Protein AF-A0A7V6LH50-F1 (afdb_monomer_lite)

pLDDT: mean 81.09, std 14.54, range [32.28, 97.5]

Structure (mmCIF, N/CA/C/O backbone):
data_AF-A0A7V6LH50-F1
#
_entry.id   AF-A0A7V6LH50-F1
#
loop_
_atom_site.group_PDB
_atom_site.id
_atom_site.type_symbol
_atom_site.label_atom_id
_atom_site.label_alt_id
_atom_site.label_comp_id
_atom_site.label_asym_id
_atom_site.label_entity_id
_atom_site.label_seq_id
_atom_site.pdbx_PDB_ins_code
_atom_site.Cartn_x
_atom_site.Cartn_y
_atom_site.Cartn_z
_atom_site.occupancy
_atom_site.B_iso_or_equiv
_atom_site.auth_seq_id
_atom_site.auth_comp_id
_atom_site.auth_asym_id
_atom_site.auth_atom_id
_atom_site.pdbx_PDB_model_num
ATOM 1 N N . MET A 1 1 ? -23.080 -24.840 22.029 1.00 49.16 1 MET A N 1
ATOM 2 C CA . MET A 1 1 ? -23.045 -23.736 21.033 1.00 49.16 1 MET A CA 1
ATOM 3 C C . MET A 1 1 ? -22.206 -22.499 21.435 1.00 49.16 1 MET A C 1
ATOM 5 O O . MET A 1 1 ? -22.145 -21.557 20.660 1.00 49.16 1 MET A O 1
ATOM 9 N N . LYS A 1 2 ? -21.481 -22.473 22.575 1.00 54.41 2 LYS A N 1
ATOM 10 C CA . LYS A 1 2 ? -20.633 -21.320 22.986 1.00 54.41 2 LYS A CA 1
ATOM 11 C C . LYS A 1 2 ? -19.340 -21.130 22.160 1.00 54.41 2 LYS A C 1
ATOM 13 O O . LYS A 1 2 ? -18.762 -20.050 22.195 1.00 54.41 2 LYS A O 1
ATOM 18 N N . ARG A 1 3 ? -18.898 -22.150 21.409 1.00 55.72 3 ARG A N 1
ATOM 19 C CA . ARG A 1 3 ? -17.583 -22.192 20.732 1.00 55.72 3 ARG A CA 1
ATOM 20 C C . ARG A 1 3 ? -17.447 -21.248 19.524 1.00 55.72 3 ARG A C 1
ATOM 22 O O . ARG A 1 3 ? -16.327 -20.919 19.163 1.00 55.72 3 ARG A O 1
ATOM 29 N N . PHE A 1 4 ? -18.562 -20.780 18.955 1.00 64.44 4 PHE A N 1
ATOM 30 C CA . PHE A 1 4 ? -18.580 -19.913 17.764 1.00 64.44 4 PHE A CA 1
ATOM 31 C C . PHE A 1 4 ? -18.883 -18.435 18.063 1.00 64.44 4 PHE A C 1
ATOM 33 O O . PHE A 1 4 ? -18.941 -17.620 17.144 1.00 64.44 4 PHE A O 1
ATOM 40 N N . ARG A 1 5 ? -19.066 -18.057 19.339 1.00 72.31 5 ARG A N 1
ATOM 41 C CA . ARG A 1 5 ? -19.250 -16.644 19.706 1.00 72.31 5 ARG A CA 1
ATOM 42 C C . ARG A 1 5 ? -17.986 -15.851 19.370 1.00 72.31 5 ARG A C 1
ATOM 44 O O . ARG A 1 5 ? -16.884 -16.269 19.720 1.00 72.31 5 ARG A O 1
ATOM 51 N N . GLY A 1 6 ? -18.159 -14.724 18.685 1.00 82.44 6 GLY A N 1
ATOM 52 C CA . GLY A 1 6 ? -17.065 -13.861 18.241 1.00 82.44 6 GLY A CA 1
ATOM 53 C C . GLY A 1 6 ? -16.305 -14.337 17.001 1.00 82.44 6 GLY A C 1
ATOM 54 O O . GLY A 1 6 ? -15.450 -13.592 16.535 1.00 82.44 6 GLY A O 1
ATOM 55 N N . LEU A 1 7 ? -16.619 -15.509 16.421 1.00 90.75 7 LEU A N 1
ATOM 56 C CA . LEU A 1 7 ? -15.907 -16.022 15.238 1.00 90.75 7 LEU A CA 1
ATOM 57 C C . LEU A 1 7 ? -15.954 -15.022 14.074 1.00 90.75 7 LEU A C 1
ATOM 59 O O . LEU A 1 7 ? -14.927 -14.746 13.469 1.00 90.75 7 LEU A O 1
ATOM 63 N N . GLY A 1 8 ? -17.122 -14.428 13.808 1.00 92.56 8 GLY A N 1
ATOM 64 C CA . GLY A 1 8 ? -17.272 -13.426 12.748 1.00 92.56 8 GLY A CA 1
ATOM 65 C C . GLY A 1 8 ? -16.408 -12.179 12.965 1.00 92.56 8 GLY A C 1
ATOM 66 O O . GLY A 1 8 ? -15.862 -11.649 12.005 1.00 92.56 8 GLY A O 1
ATOM 67 N N . VAL A 1 9 ? -16.222 -11.749 14.219 1.00 94.00 9 VAL A N 1
ATOM 68 C CA . VAL A 1 9 ? -15.348 -10.610 14.548 1.00 94.00 9 VAL A CA 1
ATOM 69 C C . VAL A 1 9 ? -13.884 -10.986 14.354 1.00 94.00 9 VAL A C 1
ATOM 71 O O . VAL A 1 9 ? -13.137 -10.217 13.763 1.00 94.00 9 VAL A O 1
ATOM 74 N N . CYS A 1 10 ? -13.479 -12.182 14.792 1.00 95.06 10 CYS A N 1
ATOM 75 C CA . CYS A 1 10 ? -12.119 -12.673 14.580 1.00 95.06 10 CYS A CA 1
ATOM 76 C C . CYS A 1 10 ? -11.800 -12.848 13.088 1.00 95.06 10 CYS A C 1
ATOM 78 O O . CYS A 1 10 ? -10.720 -12.468 12.656 1.00 95.06 10 CYS A O 1
ATOM 80 N N . LEU A 1 11 ? -12.730 -13.378 12.288 1.00 96.25 11 LEU A N 1
ATOM 81 C CA . LEU A 1 11 ? -12.553 -13.503 10.838 1.00 96.25 11 LEU A CA 1
ATOM 82 C C . LEU A 1 11 ? -12.425 -12.133 10.168 1.00 96.25 11 LEU A C 1
ATOM 84 O O . LEU A 1 11 ? -11.547 -11.952 9.331 1.00 96.25 11 LEU A O 1
ATOM 88 N N . ALA A 1 12 ? -13.248 -11.160 10.565 1.00 96.12 12 ALA A N 1
ATOM 89 C CA . ALA A 1 12 ? -13.147 -9.800 10.051 1.00 96.12 12 ALA A CA 1
ATOM 90 C C . ALA A 1 12 ? -11.831 -9.114 10.464 1.00 96.12 12 ALA A C 1
ATOM 92 O O . ALA A 1 12 ? -11.221 -8.434 9.643 1.00 96.12 12 ALA A O 1
ATOM 93 N N . ALA A 1 13 ? -11.359 -9.335 11.696 1.00 96.75 13 ALA A N 1
ATOM 94 C CA . ALA A 1 13 ? -10.066 -8.841 12.170 1.00 96.75 13 ALA A CA 1
ATOM 95 C C . ALA A 1 13 ? -8.893 -9.478 11.406 1.00 96.75 13 ALA A C 1
ATOM 97 O O . ALA A 1 13 ? -7.981 -8.770 10.989 1.00 96.75 13 ALA A O 1
ATOM 98 N N . ALA A 1 14 ? -8.944 -10.788 11.147 1.00 97.50 14 ALA A N 1
ATOM 99 C CA . ALA A 1 14 ? -7.950 -11.477 10.327 1.00 97.50 14 ALA A CA 1
ATOM 100 C C . ALA A 1 14 ? -7.960 -10.982 8.873 1.00 97.50 14 ALA A C 1
ATOM 102 O O . ALA A 1 14 ? -6.907 -10.699 8.310 1.00 97.50 14 ALA A O 1
ATOM 103 N N . ALA A 1 15 ? -9.140 -10.809 8.272 1.00 97.12 15 ALA A N 1
ATOM 104 C CA . ALA A 1 15 ? -9.264 -10.230 6.937 1.00 97.12 15 ALA A CA 1
ATOM 105 C C . ALA A 1 15 ? -8.722 -8.795 6.888 1.00 97.12 15 ALA A C 1
ATOM 107 O O . ALA A 1 15 ? -8.061 -8.419 5.926 1.00 97.12 15 ALA A O 1
ATOM 108 N N . PHE A 1 16 ? -8.960 -8.004 7.936 1.00 97.38 16 PHE A N 1
ATOM 109 C CA . PHE A 1 16 ? -8.403 -6.664 8.065 1.00 97.38 16 PHE A CA 1
ATOM 110 C C . PHE A 1 16 ? -6.874 -6.685 8.099 1.00 97.38 16 PHE A C 1
ATOM 112 O O . PHE A 1 16 ? -6.274 -5.985 7.290 1.00 97.38 16 PHE A O 1
ATOM 119 N N . GLY A 1 17 ? -6.257 -7.522 8.940 1.00 96.25 17 GLY A N 1
ATOM 120 C CA . GLY A 1 17 ? -4.797 -7.687 8.976 1.00 96.25 17 GLY A CA 1
ATOM 121 C C . GLY A 1 17 ? -4.215 -8.145 7.634 1.00 96.25 17 GLY A C 1
ATOM 122 O O . GLY A 1 17 ? -3.252 -7.579 7.121 1.00 96.25 17 GLY A O 1
ATOM 123 N N . ALA A 1 18 ? -4.868 -9.110 6.983 1.00 96.69 18 ALA A N 1
ATOM 124 C CA . ALA A 1 18 ? -4.466 -9.559 5.654 1.00 96.69 18 ALA A CA 1
ATOM 125 C C . ALA A 1 18 ? -4.494 -8.413 4.624 1.00 96.69 18 ALA A C 1
ATOM 127 O O . ALA A 1 18 ? -3.521 -8.193 3.905 1.00 96.69 18 ALA A O 1
ATOM 128 N N . VAL A 1 19 ? -5.586 -7.642 4.579 1.00 95.69 19 VAL A N 1
ATOM 129 C CA . VAL A 1 19 ? -5.738 -6.512 3.650 1.00 95.69 19 VAL A CA 1
ATOM 130 C C . VAL A 1 19 ? -4.742 -5.397 3.954 1.00 95.69 19 VAL A C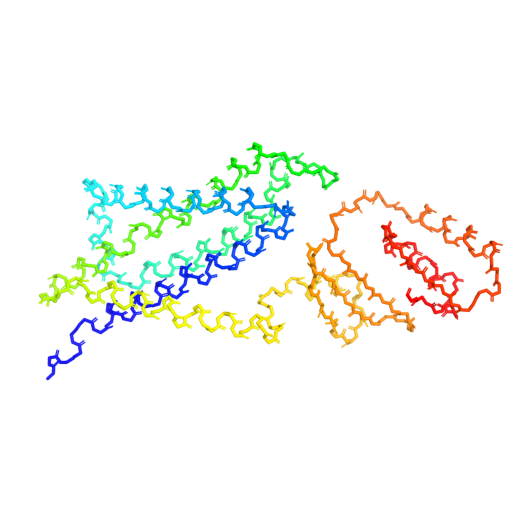 1
ATOM 132 O O . VAL A 1 19 ? -4.157 -4.845 3.020 1.00 95.69 19 VAL A O 1
ATOM 135 N N . THR A 1 20 ? -4.534 -5.041 5.223 1.00 95.19 20 THR A N 1
ATOM 136 C CA . THR A 1 20 ? -3.610 -3.964 5.601 1.00 95.19 20 THR A CA 1
ATOM 137 C C . THR A 1 20 ? -2.171 -4.328 5.262 1.00 95.19 20 THR A C 1
ATOM 139 O O . THR A 1 20 ? -1.470 -3.489 4.694 1.00 95.19 20 THR A O 1
ATOM 142 N N . LEU A 1 21 ? -1.755 -5.574 5.516 1.00 95.25 21 LEU A N 1
ATOM 143 C CA . LEU A 1 21 ? -0.416 -6.036 5.173 1.00 95.25 21 LEU A CA 1
ATOM 144 C C . LEU A 1 21 ? -0.222 -6.146 3.659 1.00 95.25 21 LEU A C 1
ATOM 146 O O . LEU A 1 21 ? 0.751 -5.605 3.140 1.00 95.25 21 LEU A O 1
ATOM 150 N N . ALA A 1 22 ? -1.161 -6.764 2.932 1.00 93.31 22 ALA A N 1
ATOM 151 C CA . ALA A 1 22 ? -1.102 -6.820 1.470 1.00 93.31 22 ALA A CA 1
ATOM 152 C C . ALA A 1 22 ? -0.997 -5.416 0.865 1.00 93.31 22 ALA A C 1
ATOM 154 O O . ALA A 1 22 ? -0.154 -5.160 0.005 1.00 93.31 22 ALA A O 1
ATOM 155 N N . SER A 1 23 ? -1.817 -4.484 1.357 1.00 93.06 23 SER A N 1
ATOM 156 C CA . SER A 1 23 ? -1.791 -3.094 0.910 1.00 93.06 23 SER A CA 1
ATOM 157 C C . SER A 1 23 ? -0.441 -2.451 1.202 1.00 93.06 23 SER A C 1
ATOM 159 O O . SER A 1 23 ? 0.136 -1.853 0.303 1.00 93.06 23 SER A O 1
ATOM 161 N N . GLN A 1 24 ? 0.095 -2.599 2.417 1.00 93.62 24 GLN A N 1
ATOM 162 C CA . GLN A 1 24 ? 1.389 -2.026 2.789 1.00 93.62 24 GLN A CA 1
ATOM 163 C C . GLN A 1 24 ? 2.512 -2.539 1.886 1.00 93.62 24 GLN A C 1
ATOM 165 O O . GLN A 1 24 ? 3.256 -1.736 1.327 1.00 93.62 24 GLN A O 1
ATOM 170 N N . THR A 1 25 ? 2.606 -3.856 1.697 1.00 91.00 25 THR A N 1
ATOM 171 C CA . THR A 1 25 ? 3.652 -4.478 0.879 1.00 91.00 25 THR A CA 1
ATOM 172 C C . THR A 1 25 ? 3.553 -4.049 -0.584 1.00 91.00 25 THR A C 1
ATOM 174 O O . THR A 1 25 ? 4.552 -3.639 -1.176 1.00 91.00 25 THR A O 1
ATOM 177 N N . LEU A 1 26 ? 2.356 -4.096 -1.176 1.00 88.69 26 LEU A N 1
ATOM 178 C CA . LEU A 1 26 ? 2.170 -3.769 -2.592 1.00 88.69 26 LEU A CA 1
ATOM 179 C C . LEU A 1 26 ? 2.312 -2.267 -2.868 1.00 88.69 26 LEU A C 1
ATOM 181 O O . LEU A 1 26 ? 2.908 -1.887 -3.877 1.00 88.69 26 LEU A O 1
ATOM 185 N N . LEU A 1 27 ? 1.802 -1.409 -1.979 1.00 89.50 27 LEU A N 1
ATOM 186 C CA . LEU A 1 27 ? 1.937 0.043 -2.110 1.00 89.50 27 LEU A CA 1
ATOM 187 C C . LEU A 1 27 ? 3.385 0.486 -1.905 1.00 89.50 27 LEU A C 1
ATOM 189 O O . LEU A 1 27 ? 3.858 1.300 -2.691 1.00 89.50 27 LEU A O 1
ATOM 193 N N . LEU A 1 28 ? 4.105 -0.079 -0.927 1.00 89.25 28 LEU A N 1
ATOM 194 C CA . LEU A 1 28 ? 5.530 0.198 -0.736 1.00 89.25 28 LEU A CA 1
ATOM 195 C C . LEU A 1 28 ? 6.329 -0.213 -1.972 1.00 89.25 28 LEU A C 1
ATOM 197 O O . LEU A 1 28 ? 7.096 0.587 -2.499 1.00 89.25 28 LEU A O 1
ATOM 201 N N . ARG A 1 29 ? 6.116 -1.433 -2.479 1.00 84.38 29 ARG A N 1
ATOM 202 C CA . ARG A 1 29 ? 6.796 -1.914 -3.688 1.00 84.38 29 ARG A CA 1
ATOM 203 C C . ARG A 1 29 ? 6.551 -0.979 -4.871 1.00 84.38 29 ARG A C 1
ATOM 205 O O . ARG A 1 29 ? 7.491 -0.604 -5.567 1.00 84.38 29 ARG A O 1
ATOM 212 N N . ARG A 1 30 ? 5.302 -0.545 -5.066 1.00 79.75 30 ARG A N 1
ATOM 213 C CA . ARG A 1 30 ? 4.963 0.418 -6.117 1.00 79.75 30 ARG A CA 1
ATOM 214 C C . ARG A 1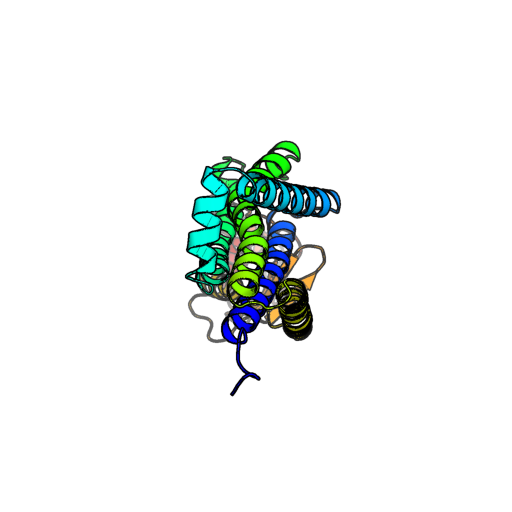 30 ? 5.594 1.789 -5.888 1.00 79.75 30 ARG A C 1
ATOM 216 O O . ARG A 1 30 ? 6.026 2.419 -6.848 1.00 79.75 30 ARG A O 1
ATOM 223 N N . PHE A 1 31 ? 5.623 2.260 -4.647 1.00 81.44 31 PHE A N 1
ATOM 224 C CA . PHE A 1 31 ? 6.218 3.536 -4.272 1.00 81.44 31 PHE A CA 1
ATOM 225 C C . PHE A 1 31 ? 7.719 3.556 -4.583 1.00 81.44 31 PHE A C 1
ATOM 227 O O . PHE A 1 31 ? 8.188 4.465 -5.266 1.00 81.44 31 PHE A O 1
ATOM 234 N N . LEU A 1 32 ? 8.454 2.524 -4.158 1.00 77.62 32 LEU A N 1
ATOM 235 C CA . LEU A 1 32 ? 9.886 2.393 -4.434 1.00 77.62 32 LEU A CA 1
ATOM 236 C C . LEU A 1 32 ? 10.168 2.346 -5.934 1.00 77.62 32 LEU A C 1
ATOM 238 O O . LEU A 1 32 ? 11.060 3.046 -6.403 1.00 77.62 32 LEU A O 1
ATOM 242 N N . TRP A 1 33 ? 9.353 1.600 -6.682 1.00 70.88 33 TRP A N 1
ATOM 243 C CA . TRP A 1 33 ? 9.459 1.525 -8.135 1.00 70.88 33 TRP A CA 1
ATOM 244 C C . TRP A 1 33 ? 9.181 2.870 -8.818 1.00 70.88 33 TRP A C 1
ATOM 246 O O . TRP A 1 33 ? 9.958 3.319 -9.652 1.00 70.88 33 TRP A O 1
ATOM 256 N N . ARG A 1 34 ? 8.091 3.560 -8.458 1.00 68.38 34 ARG A N 1
ATOM 257 C CA . ARG A 1 34 ? 7.650 4.769 -9.173 1.00 68.38 34 ARG A CA 1
ATOM 258 C C . ARG A 1 34 ? 8.567 5.973 -8.957 1.00 68.38 34 ARG A C 1
ATOM 260 O O . ARG A 1 34 ? 8.646 6.843 -9.832 1.00 68.38 34 ARG A O 1
ATOM 267 N N . PHE A 1 35 ? 9.187 6.050 -7.784 1.00 69.56 35 PHE A N 1
ATOM 268 C CA . PHE A 1 35 ? 10.020 7.178 -7.373 1.00 69.56 35 PHE A CA 1
ATOM 269 C C . PHE A 1 35 ? 11.512 6.845 -7.329 1.00 69.56 35 PHE A C 1
ATOM 271 O O . PHE A 1 35 ? 12.273 7.700 -6.883 1.00 69.56 35 PHE A O 1
ATOM 278 N N . GLU A 1 36 ? 11.910 5.641 -7.771 1.00 63.03 36 GLU A N 1
ATOM 279 C CA . GLU A 1 36 ? 13.299 5.145 -7.740 1.00 63.03 36 GLU A CA 1
ATOM 280 C C . GLU A 1 36 ? 13.953 5.410 -6.376 1.00 63.03 36 GLU A C 1
ATOM 282 O O . GLU A 1 36 ? 15.054 5.948 -6.254 1.00 63.03 36 GLU A O 1
ATOM 287 N N . SER A 1 37 ? 13.190 5.146 -5.315 1.00 61.41 37 SER A N 1
ATOM 288 C CA . SER A 1 37 ? 13.501 5.715 -4.013 1.00 61.41 37 SER A CA 1
ATOM 289 C C . SER A 1 37 ? 14.539 4.894 -3.260 1.00 61.41 37 SER A C 1
ATOM 291 O O . SER A 1 37 ? 14.466 3.668 -3.206 1.00 61.41 37 SER A O 1
ATOM 293 N N . THR A 1 38 ? 15.482 5.594 -2.636 1.00 73.62 38 THR A N 1
ATOM 294 C CA . THR A 1 38 ? 16.511 5.013 -1.770 1.00 73.62 38 THR A CA 1
ATOM 295 C C . THR A 1 38 ? 15.940 4.685 -0.384 1.00 73.62 38 THR A C 1
ATOM 297 O O . THR A 1 38 ? 14.741 4.826 -0.130 1.00 73.62 38 THR A O 1
ATOM 300 N N . GLU A 1 39 ? 16.793 4.290 0.562 1.00 78.62 39 GLU A N 1
ATOM 301 C CA . GLU A 1 39 ? 16.405 4.007 1.953 1.00 78.62 39 GLU A CA 1
ATOM 302 C C . GLU A 1 39 ? 15.610 5.148 2.618 1.00 78.62 39 GLU A C 1
ATOM 304 O O . GLU A 1 39 ? 14.718 4.905 3.432 1.00 78.62 39 GLU A O 1
ATOM 309 N N . LEU A 1 40 ? 15.855 6.400 2.214 1.00 79.50 40 LEU A N 1
ATOM 310 C CA . LEU A 1 40 ? 15.089 7.561 2.678 1.00 79.50 40 LEU A CA 1
ATOM 311 C C . LEU A 1 40 ? 13.609 7.493 2.273 1.00 79.50 40 LEU A C 1
ATOM 313 O O . LEU A 1 40 ? 12.742 7.890 3.050 1.00 79.50 40 LEU A O 1
ATOM 317 N N . GLY A 1 41 ? 13.300 6.969 1.087 1.00 81.56 41 GLY A N 1
ATOM 318 C CA . GLY A 1 41 ? 11.925 6.764 0.637 1.00 81.56 41 GLY A CA 1
ATOM 319 C C . GLY A 1 41 ? 11.178 5.742 1.474 1.00 81.56 41 GLY A C 1
ATOM 320 O O . GLY A 1 41 ? 10.029 5.973 1.851 1.00 81.56 41 GLY A O 1
ATOM 321 N N . VAL A 1 42 ? 11.855 4.641 1.809 1.00 86.44 42 VAL A N 1
ATOM 322 C CA . VAL A 1 42 ? 11.337 3.618 2.726 1.00 86.44 42 VAL A CA 1
ATOM 323 C C . VAL A 1 42 ? 11.015 4.252 4.081 1.00 86.44 42 VAL A C 1
ATOM 325 O O . VAL A 1 42 ? 9.908 4.079 4.594 1.00 86.44 42 VAL A O 1
ATOM 328 N N . ALA A 1 43 ? 11.946 5.040 4.630 1.00 89.56 43 ALA A N 1
ATOM 329 C CA . ALA A 1 43 ? 11.756 5.730 5.902 1.00 89.56 43 ALA A CA 1
ATOM 330 C C . ALA A 1 43 ? 10.549 6.681 5.865 1.00 89.56 43 ALA A C 1
ATOM 332 O O . ALA A 1 43 ? 9.664 6.575 6.710 1.00 89.56 43 ALA A O 1
ATOM 333 N N . ILE A 1 44 ? 10.451 7.549 4.852 1.00 90.62 44 ILE A N 1
ATOM 334 C CA . ILE A 1 44 ? 9.322 8.479 4.670 1.00 90.62 44 ILE A CA 1
ATOM 335 C C . ILE A 1 44 ? 7.989 7.727 4.564 1.00 90.62 44 ILE A C 1
ATOM 337 O O . ILE A 1 44 ? 6.992 8.122 5.184 1.00 90.62 44 ILE A O 1
ATOM 341 N N . PHE A 1 45 ? 7.957 6.640 3.792 1.00 91.88 45 PHE A N 1
ATOM 342 C CA . PHE A 1 45 ? 6.756 5.832 3.613 1.00 91.88 45 PHE A CA 1
ATOM 343 C C . PHE A 1 45 ? 6.288 5.232 4.941 1.00 91.88 45 PHE A C 1
ATOM 345 O O . PHE A 1 45 ? 5.137 5.422 5.329 1.00 91.88 45 PHE A O 1
ATOM 352 N N . PHE A 1 46 ? 7.174 4.578 5.692 1.00 93.50 46 PHE A N 1
ATOM 353 C CA . PHE A 1 46 ? 6.800 3.995 6.980 1.00 93.50 46 PHE A CA 1
ATOM 354 C C . PHE A 1 46 ? 6.511 5.048 8.055 1.00 93.50 46 PHE A C 1
ATOM 356 O O . PHE A 1 46 ? 5.581 4.866 8.840 1.00 93.50 46 PHE A O 1
ATOM 363 N N . SER A 1 47 ? 7.236 6.169 8.084 1.00 93.75 47 SER A N 1
ATOM 364 C CA . SER A 1 47 ? 6.956 7.268 9.016 1.00 93.75 47 SER A CA 1
ATOM 365 C C . SER A 1 47 ? 5.565 7.857 8.790 1.00 93.75 47 SER A C 1
ATOM 367 O O . SER A 1 47 ? 4.813 8.025 9.748 1.00 93.75 47 SER A O 1
ATOM 369 N N . SER A 1 48 ? 5.185 8.120 7.537 1.00 93.56 48 SER A N 1
ATOM 370 C CA . SER A 1 48 ? 3.834 8.601 7.213 1.00 93.56 48 SER A CA 1
ATOM 371 C C . SER A 1 48 ? 2.761 7.545 7.487 1.00 93.56 48 SER A C 1
ATOM 373 O O . SER A 1 48 ? 1.682 7.886 7.976 1.00 93.56 48 SER A O 1
ATOM 375 N N . TRP A 1 49 ? 3.069 6.265 7.255 1.00 94.75 49 TRP A N 1
ATOM 376 C CA . TRP A 1 49 ? 2.174 5.152 7.564 1.00 94.75 49 TRP A CA 1
ATOM 377 C C . TRP A 1 49 ? 1.851 5.065 9.059 1.00 94.75 49 TRP A C 1
ATOM 379 O O . TRP A 1 49 ? 0.683 5.034 9.457 1.00 94.75 49 TRP A O 1
ATOM 389 N N . LEU A 1 50 ? 2.889 5.074 9.900 1.00 94.31 50 LEU A N 1
ATOM 390 C CA . LEU A 1 50 ? 2.759 5.024 11.356 1.00 94.31 50 LEU A CA 1
ATOM 391 C C . LEU A 1 50 ? 2.090 6.285 11.907 1.00 94.31 50 LEU A C 1
ATOM 393 O O . LEU A 1 50 ? 1.204 6.181 12.755 1.00 94.31 50 LEU A O 1
ATOM 397 N N . LEU A 1 51 ? 2.461 7.464 11.397 1.00 95.06 51 LEU A N 1
ATOM 398 C CA . LEU A 1 51 ? 1.847 8.730 11.790 1.00 95.06 51 LEU A CA 1
ATOM 399 C C . LEU A 1 51 ? 0.345 8.737 11.483 1.00 95.06 51 LEU A C 1
ATOM 401 O O . LEU A 1 51 ? -0.456 9.058 12.358 1.00 95.06 51 LEU A O 1
ATOM 405 N N . GLY A 1 52 ? -0.050 8.341 10.270 1.00 94.50 52 GLY A N 1
ATOM 406 C CA . GLY A 1 52 ? -1.454 8.272 9.870 1.00 94.50 52 GLY A CA 1
ATOM 407 C C . GLY A 1 52 ? -2.256 7.296 10.732 1.00 94.50 52 GLY A C 1
ATOM 408 O O . GLY A 1 52 ? -3.317 7.660 11.240 1.00 94.50 52 GLY A O 1
ATOM 409 N N . GLY A 1 53 ? -1.722 6.093 10.970 1.00 94.50 53 GLY A N 1
ATOM 410 C CA . GLY A 1 53 ? -2.346 5.100 11.852 1.00 94.50 53 GLY A CA 1
ATOM 411 C C . GLY A 1 53 ? -2.501 5.595 13.292 1.00 94.50 53 GLY A C 1
ATOM 412 O O . GLY A 1 53 ? -3.577 5.465 13.881 1.00 94.50 53 GLY A O 1
ATOM 413 N N . GLY A 1 54 ? -1.459 6.230 13.835 1.00 94.75 54 GLY A N 1
ATOM 414 C CA . GLY A 1 54 ? -1.474 6.829 15.168 1.00 94.75 54 GLY A CA 1
ATOM 415 C C . GLY A 1 54 ? -2.499 7.957 15.300 1.00 94.75 54 GLY A C 1
ATOM 416 O O . GLY A 1 54 ? -3.271 7.973 16.258 1.00 94.75 54 GLY A O 1
ATOM 417 N N . LEU A 1 55 ? -2.576 8.857 14.314 1.00 95.56 55 LEU A N 1
ATOM 418 C CA . LEU A 1 55 ? -3.590 9.917 14.268 1.00 95.56 55 LEU A CA 1
ATOM 419 C C . LEU A 1 55 ? -5.008 9.341 14.176 1.00 95.56 55 LEU A C 1
ATOM 421 O O . LEU A 1 55 ? -5.904 9.809 14.879 1.00 95.56 55 LEU A O 1
ATOM 425 N N . GLY A 1 56 ? -5.213 8.301 13.364 1.00 94.81 56 GLY A N 1
ATOM 426 C CA . GLY A 1 56 ? -6.496 7.603 13.255 1.00 94.81 56 GLY A CA 1
ATOM 427 C C . GLY A 1 56 ? -6.952 7.017 14.589 1.00 94.81 56 GLY A C 1
ATOM 428 O O . GLY A 1 56 ? -8.092 7.232 15.012 1.00 94.81 56 GLY A O 1
ATOM 429 N N . ALA A 1 57 ? -6.040 6.350 15.298 1.00 93.81 57 ALA A N 1
ATOM 430 C CA . ALA A 1 57 ? -6.296 5.793 16.623 1.00 93.81 57 ALA A CA 1
ATOM 431 C C . ALA A 1 57 ? -6.529 6.884 17.688 1.00 93.81 57 ALA A C 1
ATOM 433 O O . ALA A 1 57 ? -7.432 6.760 18.518 1.00 93.81 57 ALA A O 1
ATOM 434 N N . ALA A 1 58 ? -5.778 7.987 17.645 1.00 95.00 58 ALA A N 1
ATOM 435 C CA . ALA A 1 58 ? -5.981 9.123 18.543 1.00 95.00 58 ALA A CA 1
ATOM 436 C C . ALA A 1 58 ? -7.366 9.759 18.338 1.00 95.00 58 ALA A C 1
ATOM 438 O O . ALA A 1 58 ? -8.094 10.009 19.302 1.00 95.00 58 ALA A O 1
ATOM 439 N N . VAL A 1 59 ? -7.786 9.947 17.082 1.00 94.62 59 VAL A N 1
ATOM 440 C CA . VAL A 1 59 ? -9.129 10.443 16.756 1.00 94.62 59 VAL A CA 1
ATOM 441 C C . VAL A 1 59 ? -10.201 9.455 17.205 1.00 94.62 59 VAL A C 1
ATOM 443 O O . VAL A 1 59 ? -11.226 9.892 17.729 1.00 94.62 59 VAL A O 1
ATOM 446 N N . ALA A 1 60 ? -9.970 8.143 17.104 1.00 92.56 60 ALA A N 1
ATOM 447 C CA . ALA A 1 60 ? -10.899 7.128 17.606 1.00 92.56 60 ALA A CA 1
ATOM 448 C C . ALA A 1 60 ? -11.205 7.278 19.111 1.00 92.56 60 ALA A C 1
ATOM 450 O O . ALA A 1 60 ? -12.318 6.968 19.544 1.00 92.56 60 ALA A O 1
ATOM 451 N N . ALA A 1 61 ? -10.266 7.812 19.901 1.00 91.94 61 ALA A N 1
ATOM 452 C CA . ALA A 1 61 ? -10.451 8.052 21.332 1.00 91.94 61 ALA A CA 1
ATOM 453 C C . ALA A 1 61 ? -11.331 9.278 21.656 1.00 91.94 61 ALA A C 1
ATOM 455 O O . ALA A 1 61 ? -11.860 9.371 22.772 1.00 91.94 61 ALA A O 1
ATOM 456 N N . THR A 1 62 ? -11.529 10.195 20.702 1.00 95.06 62 THR A N 1
ATOM 457 C CA . THR A 1 62 ? -12.334 11.420 20.870 1.00 95.06 62 THR A CA 1
ATOM 458 C C . THR A 1 62 ? -13.847 11.134 20.901 1.00 95.06 62 THR A C 1
ATOM 460 O O . THR A 1 62 ? -14.292 10.096 20.403 1.00 95.06 62 THR A O 1
ATOM 463 N N . PRO A 1 63 ? -14.695 12.040 21.436 1.00 93.88 63 PRO A N 1
ATOM 464 C CA . PRO A 1 63 ? -16.150 11.854 21.446 1.00 93.88 63 PRO A CA 1
ATOM 465 C C . PRO A 1 63 ? -16.792 11.548 20.075 1.00 93.88 63 PRO A C 1
ATOM 467 O O . PRO A 1 63 ? -17.618 10.628 20.020 1.00 93.88 63 PRO A O 1
ATOM 470 N N . PRO A 1 64 ? -16.449 12.245 18.966 1.00 93.19 64 PRO A N 1
ATOM 471 C CA . PRO A 1 64 ? -16.955 11.878 17.643 1.00 93.19 64 PRO A CA 1
ATOM 472 C C . PRO A 1 64 ? -16.361 10.553 17.147 1.00 93.19 64 PRO A C 1
ATOM 474 O O . PRO A 1 64 ? -17.108 9.722 16.627 1.00 93.19 64 PRO A O 1
ATOM 477 N N . GLY A 1 65 ? -15.071 10.293 17.388 1.00 92.38 65 GLY A N 1
ATOM 478 C CA . GLY A 1 65 ? -14.430 9.026 17.028 1.00 92.38 65 GLY A CA 1
ATOM 479 C C . GLY A 1 65 ? -15.099 7.816 17.676 1.00 92.38 65 GLY A C 1
ATOM 480 O O . GLY A 1 65 ? -15.444 6.857 16.993 1.00 92.38 65 GLY A O 1
ATOM 481 N N . ARG A 1 66 ? -15.436 7.891 18.967 1.00 93.50 66 ARG A N 1
ATOM 482 C CA . ARG A 1 66 ? -16.154 6.819 19.680 1.00 93.50 66 ARG A CA 1
ATOM 483 C C . ARG A 1 66 ? -17.539 6.518 19.099 1.00 93.50 66 ARG A C 1
ATOM 485 O O . ARG A 1 66 ? -18.047 5.411 19.271 1.00 93.50 66 ARG A O 1
ATOM 492 N N . ARG A 1 67 ? -18.205 7.484 18.451 1.00 94.31 67 ARG A N 1
ATOM 493 C CA . ARG A 1 67 ? -19.472 7.225 17.732 1.00 94.31 67 ARG A CA 1
ATOM 494 C C . ARG A 1 67 ? -19.212 6.401 16.474 1.00 94.31 67 ARG A C 1
ATOM 496 O O . ARG A 1 67 ? -19.916 5.419 16.254 1.00 94.31 67 ARG A O 1
ATOM 503 N N . LEU A 1 68 ? -18.177 6.756 15.714 1.00 94.00 68 LEU A N 1
ATOM 504 C CA . LEU A 1 68 ? -17.749 6.003 14.537 1.00 94.00 68 LEU A CA 1
ATOM 505 C C . LEU A 1 68 ? -17.318 4.578 14.909 1.00 94.00 68 LEU A C 1
ATOM 507 O O . LEU A 1 68 ? -17.817 3.626 14.319 1.00 94.00 68 LEU A O 1
ATOM 511 N N . ILE A 1 69 ? -16.484 4.409 15.940 1.00 95.75 69 ILE A N 1
ATOM 512 C CA . ILE A 1 69 ? -16.048 3.085 16.413 1.00 95.75 69 ILE A CA 1
ATOM 513 C C . ILE A 1 69 ? -17.238 2.216 16.833 1.00 95.75 69 ILE A C 1
ATOM 515 O O . ILE A 1 69 ? -17.270 1.035 16.505 1.00 95.75 69 ILE A O 1
ATOM 519 N N . ARG A 1 70 ? -18.262 2.783 17.485 1.00 95.19 70 ARG A N 1
ATOM 520 C CA . ARG A 1 70 ? -19.501 2.048 17.805 1.00 95.19 70 ARG A CA 1
ATOM 521 C C . ARG A 1 70 ? -20.246 1.568 16.559 1.00 95.19 70 ARG A C 1
ATOM 523 O O . ARG A 1 70 ? -20.777 0.460 16.563 1.00 95.19 70 ARG A O 1
ATOM 530 N N . LEU A 1 71 ? -20.284 2.377 15.501 1.00 94.94 71 LEU A N 1
ATOM 531 C CA . LEU A 1 71 ? -20.882 1.985 14.224 1.00 94.94 71 LEU A CA 1
ATOM 532 C C . LEU A 1 71 ? -20.066 0.876 13.544 1.00 94.94 71 LEU A C 1
ATOM 534 O O . LEU A 1 71 ? -20.641 -0.123 13.117 1.00 94.94 71 LEU A O 1
ATOM 538 N N . LEU A 1 72 ? -18.739 1.007 13.507 1.00 93.50 72 LEU A N 1
ATOM 539 C CA . LEU A 1 72 ? -17.840 -0.009 12.948 1.00 93.50 72 LEU A CA 1
ATOM 540 C C . LEU A 1 72 ? -17.884 -1.323 13.743 1.00 93.50 72 LEU A C 1
ATOM 542 O O . LEU A 1 72 ? -17.878 -2.398 13.154 1.00 93.50 72 LEU A O 1
ATOM 546 N N . ALA A 1 73 ? -18.018 -1.257 15.068 1.00 93.44 73 ALA A N 1
ATOM 547 C CA . ALA A 1 73 ? -18.179 -2.431 15.923 1.00 93.44 73 ALA A CA 1
ATOM 548 C C . ALA A 1 73 ? -19.503 -3.175 15.665 1.00 93.44 73 ALA A C 1
ATOM 550 O O . ALA A 1 73 ? -19.584 -4.385 15.878 1.00 93.44 73 ALA A O 1
ATOM 551 N N . ARG A 1 74 ? -20.544 -2.474 15.186 1.00 93.44 74 ARG A N 1
ATOM 552 C CA . ARG A 1 74 ? -21.809 -3.088 14.749 1.00 93.44 74 ARG A CA 1
ATOM 553 C C . ARG A 1 74 ? -21.675 -3.758 13.378 1.00 93.44 74 ARG A C 1
ATOM 555 O O . ARG A 1 74 ? -22.287 -4.800 13.157 1.00 93.44 74 ARG A O 1
ATOM 562 N N . TYR A 1 75 ? -20.870 -3.185 12.483 1.00 94.62 75 TYR A N 1
ATOM 563 C CA . TYR A 1 75 ? -20.625 -3.685 11.128 1.00 94.62 75 TYR A CA 1
ATOM 564 C C . TYR A 1 75 ? -19.157 -4.081 10.944 1.00 94.62 75 TYR A C 1
ATOM 566 O O . TYR A 1 75 ? -18.394 -3.409 10.256 1.00 94.62 75 TYR A O 1
ATOM 574 N N . VAL A 1 76 ? -18.763 -5.204 11.546 1.00 93.44 76 VAL A N 1
ATOM 575 C CA . VAL A 1 76 ? -17.350 -5.621 11.646 1.00 93.44 76 VAL A CA 1
ATOM 576 C C . VAL A 1 76 ? -16.646 -5.865 10.307 1.00 93.44 76 VAL A C 1
ATOM 578 O O . VAL A 1 76 ? -15.428 -5.803 10.249 1.00 93.44 76 VAL A O 1
ATOM 581 N N . TRP A 1 77 ? -17.376 -6.099 9.215 1.00 95.62 77 TRP A N 1
ATOM 582 C CA . TRP A 1 77 ? -16.793 -6.250 7.873 1.00 95.62 77 TRP A CA 1
ATOM 583 C C . TRP A 1 77 ? -16.527 -4.919 7.158 1.00 95.62 77 TRP A C 1
ATOM 585 O O . TRP A 1 77 ? -15.902 -4.900 6.100 1.00 95.62 77 TRP A O 1
ATOM 595 N N . LEU A 1 78 ? -16.971 -3.798 7.728 1.00 94.69 78 LEU A N 1
ATOM 596 C CA . LEU A 1 78 ? -16.813 -2.480 7.124 1.00 94.69 78 LEU A CA 1
ATOM 597 C C . LEU A 1 78 ? -15.348 -1.994 7.141 1.00 94.69 78 LEU A C 1
ATOM 599 O O . LEU A 1 78 ? -14.896 -1.540 6.093 1.00 94.69 78 LEU A O 1
ATOM 603 N N . PRO A 1 79 ? -14.563 -2.141 8.233 1.00 94.31 79 PRO A N 1
ATOM 604 C CA . PRO A 1 79 ? -13.139 -1.796 8.225 1.00 94.31 79 PRO A CA 1
ATOM 605 C C . PRO A 1 79 ? -12.306 -2.477 7.118 1.00 94.31 79 PRO A C 1
ATOM 607 O O . PRO A 1 79 ? -11.675 -1.746 6.355 1.00 94.31 79 PRO A O 1
ATOM 610 N N . PRO A 1 80 ? -12.303 -3.821 6.947 1.00 94.88 80 PRO A N 1
ATOM 611 C CA . PRO A 1 80 ? -11.519 -4.449 5.880 1.00 94.88 80 PRO A CA 1
ATOM 612 C C . PRO A 1 80 ? -11.996 -4.041 4.481 1.00 94.88 80 PRO A C 1
ATOM 614 O O . PRO A 1 80 ? -11.166 -3.842 3.596 1.00 94.88 80 PRO A O 1
ATOM 617 N N . LEU A 1 81 ? -13.307 -3.853 4.280 1.00 94.94 81 LEU A N 1
ATOM 618 C CA . LEU A 1 81 ? -13.857 -3.395 3.001 1.00 94.94 81 LEU A CA 1
ATOM 619 C C . LEU A 1 81 ? -13.404 -1.968 2.661 1.00 94.94 81 LEU A C 1
ATOM 621 O O . LEU A 1 81 ? -12.977 -1.708 1.539 1.00 94.94 81 LEU A O 1
ATOM 625 N N . VAL A 1 82 ? -13.466 -1.049 3.628 1.00 94.31 82 VAL A N 1
ATOM 626 C CA . VAL A 1 82 ? -12.998 0.332 3.450 1.00 94.31 82 VAL A CA 1
ATOM 627 C C . VAL A 1 82 ? -11.506 0.352 3.139 1.00 94.31 82 VAL A C 1
ATOM 629 O O . VAL A 1 82 ? -11.104 1.046 2.210 1.00 94.31 82 VAL A O 1
ATOM 632 N N . CYS A 1 83 ? -10.691 -0.445 3.836 1.00 94.06 83 CYS A N 1
ATOM 633 C CA . CYS A 1 83 ? -9.274 -0.578 3.505 1.00 94.06 83 CYS A CA 1
ATOM 634 C C . CYS A 1 83 ? -9.074 -1.109 2.078 1.00 94.06 83 CYS A C 1
ATOM 636 O O . CYS A 1 83 ? -8.310 -0.516 1.326 1.00 94.06 83 CYS A O 1
ATOM 638 N N . ALA A 1 84 ? -9.794 -2.149 1.652 1.00 93.00 84 ALA A N 1
ATOM 639 C CA . ALA A 1 84 ? -9.677 -2.669 0.288 1.00 93.00 84 ALA A CA 1
ATOM 640 C C . ALA A 1 84 ? -10.031 -1.616 -0.782 1.00 93.00 84 ALA A C 1
ATOM 642 O O . ALA A 1 84 ? -9.339 -1.495 -1.790 1.00 93.00 84 ALA A O 1
ATOM 643 N N . LEU A 1 85 ? -11.065 -0.800 -0.557 1.00 93.12 85 LEU A N 1
ATOM 644 C CA . LEU A 1 85 ? -11.430 0.291 -1.469 1.00 93.12 85 LEU A CA 1
ATOM 645 C C . LEU A 1 85 ? -10.389 1.418 -1.470 1.00 93.12 85 LEU A C 1
ATOM 647 O O . LEU A 1 85 ? -9.985 1.898 -2.532 1.00 93.12 85 LEU A O 1
ATOM 651 N N . LEU A 1 86 ? -9.922 1.819 -0.285 1.00 93.69 86 LEU A N 1
ATOM 652 C CA . LEU A 1 86 ? -8.887 2.839 -0.144 1.00 93.69 86 LEU A CA 1
ATOM 653 C C . LEU A 1 86 ? -7.557 2.385 -0.749 1.00 93.69 86 LEU A C 1
ATOM 655 O O . LEU A 1 86 ? -6.823 3.233 -1.244 1.00 93.69 86 LEU A O 1
ATOM 659 N N . TYR A 1 87 ? -7.258 1.082 -0.772 1.00 91.88 87 TYR A N 1
ATOM 660 C CA . TYR A 1 87 ? -6.092 0.548 -1.475 1.00 91.88 87 TYR A CA 1
ATOM 661 C C . TYR A 1 87 ? -6.129 0.912 -2.960 1.00 91.88 87 TYR A C 1
ATOM 663 O O . TYR A 1 87 ? -5.147 1.446 -3.464 1.00 91.88 87 TYR A O 1
ATOM 671 N N . PHE A 1 88 ? -7.250 0.704 -3.658 1.00 89.06 88 PHE A N 1
ATOM 672 C CA . PHE A 1 88 ? -7.346 1.039 -5.084 1.00 89.06 88 PHE A CA 1
ATOM 673 C C . PHE A 1 88 ? -7.242 2.543 -5.338 1.00 89.06 88 PHE A C 1
ATOM 675 O O . PHE A 1 88 ? -6.562 2.966 -6.278 1.00 89.06 88 PHE A O 1
ATOM 682 N N . ALA A 1 89 ? -7.868 3.355 -4.482 1.00 88.56 89 ALA A N 1
ATOM 683 C CA . ALA A 1 89 ? -7.745 4.808 -4.551 1.00 88.56 89 ALA A CA 1
ATOM 684 C C . ALA A 1 89 ? -6.286 5.242 -4.351 1.00 88.56 89 ALA A C 1
ATOM 686 O O . ALA A 1 89 ? -5.736 5.983 -5.161 1.00 88.56 89 ALA A O 1
ATOM 687 N N . HIS A 1 90 ? -5.626 4.716 -3.323 1.00 90.62 90 HIS A N 1
ATOM 688 C CA . HIS A 1 90 ? -4.238 5.024 -3.012 1.00 90.62 90 HIS A CA 1
ATOM 689 C C . HIS A 1 90 ? -3.282 4.535 -4.110 1.00 90.62 90 HIS A C 1
ATOM 691 O O . HIS A 1 90 ? -2.393 5.265 -4.548 1.00 90.62 90 HIS A O 1
ATOM 697 N N . TYR A 1 91 ? -3.524 3.341 -4.644 1.00 85.81 91 TYR A N 1
ATOM 698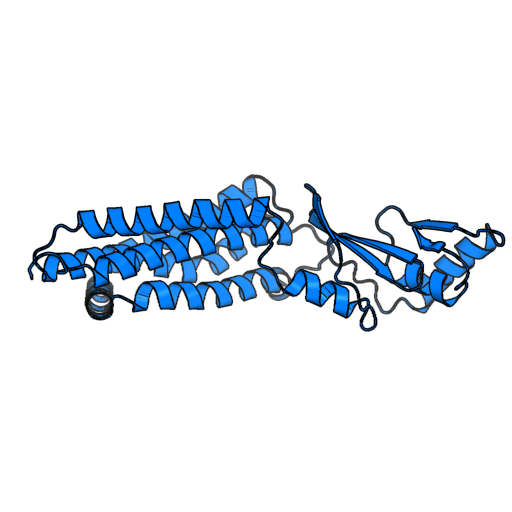 C CA . TYR A 1 91 ? -2.815 2.799 -5.793 1.00 85.81 91 TYR A CA 1
ATOM 699 C C . TYR A 1 91 ? -2.923 3.752 -6.997 1.00 85.81 91 TYR A C 1
ATOM 701 O O . TYR A 1 91 ? -1.912 4.037 -7.639 1.00 85.81 91 TYR A O 1
ATOM 709 N N . ALA A 1 92 ? -4.104 4.314 -7.279 1.00 83.75 92 ALA A N 1
ATOM 710 C CA . ALA A 1 92 ? -4.281 5.314 -8.334 1.00 83.75 92 ALA A CA 1
ATOM 711 C C . ALA A 1 92 ? -3.572 6.648 -8.031 1.00 83.75 92 ALA A C 1
ATOM 713 O O . ALA A 1 92 ? -2.965 7.224 -8.938 1.00 83.75 92 ALA A O 1
ATOM 714 N N . VAL A 1 93 ? -3.603 7.116 -6.779 1.00 86.81 93 VAL A N 1
ATOM 715 C CA . VAL A 1 93 ? -2.919 8.346 -6.344 1.00 86.81 93 VAL A CA 1
ATOM 716 C C . VAL A 1 93 ? -1.413 8.230 -6.560 1.00 86.81 93 VAL A C 1
ATOM 718 O O . VAL A 1 93 ? -0.849 9.082 -7.237 1.00 86.81 93 VAL A O 1
ATOM 721 N N . ILE A 1 94 ? -0.764 7.156 -6.086 1.00 82.75 94 ILE A N 1
ATOM 722 C CA . ILE A 1 94 ? 0.686 6.942 -6.272 1.00 82.75 94 ILE A CA 1
ATOM 723 C C . ILE A 1 94 ? 1.058 6.960 -7.762 1.00 82.75 94 ILE A C 1
ATOM 725 O O . ILE A 1 94 ? 2.063 7.560 -8.144 1.00 82.75 94 ILE A O 1
ATOM 729 N N . GLY A 1 95 ? 0.234 6.344 -8.617 1.00 74.69 95 GLY A N 1
ATOM 730 C CA . GLY A 1 95 ? 0.471 6.318 -10.062 1.00 74.69 95 GLY A CA 1
ATOM 731 C C . GLY A 1 95 ? 0.471 7.709 -10.711 1.00 74.69 95 GLY A C 1
ATOM 732 O O . GLY A 1 95 ? 1.310 7.982 -11.571 1.00 74.69 95 GLY A O 1
ATOM 733 N N . ASN A 1 96 ? -0.430 8.592 -10.270 1.00 79.44 96 ASN A N 1
ATOM 734 C CA . ASN A 1 96 ? -0.637 9.926 -10.848 1.00 79.44 96 ASN A CA 1
ATOM 735 C C . ASN A 1 96 ? 0.074 11.057 -10.090 1.00 79.44 96 ASN A C 1
ATOM 737 O O . ASN A 1 96 ? 0.095 12.191 -10.562 1.00 79.44 96 ASN A O 1
ATOM 741 N N . LEU A 1 97 ? 0.690 10.762 -8.943 1.00 80.19 97 LEU A N 1
ATOM 742 C CA . LEU A 1 97 ? 1.237 11.757 -8.022 1.00 80.19 97 LEU A CA 1
ATOM 743 C C . LEU A 1 97 ? 2.251 12.704 -8.689 1.00 80.19 97 LEU A C 1
ATOM 745 O O . LEU A 1 97 ? 2.252 13.905 -8.427 1.00 80.19 97 LEU A O 1
ATOM 749 N N . ARG A 1 98 ? 3.084 12.173 -9.594 1.00 73.62 98 ARG A N 1
ATOM 750 C CA . ARG A 1 98 ? 4.055 12.963 -10.370 1.00 73.62 98 ARG A CA 1
ATOM 751 C C . ARG A 1 98 ? 3.366 13.980 -11.286 1.00 73.62 98 ARG A C 1
ATOM 753 O O . ARG A 1 98 ? 3.759 15.141 -11.299 1.00 73.62 98 ARG A O 1
ATOM 760 N N . ALA A 1 99 ? 2.319 13.550 -11.993 1.00 75.44 99 ALA A N 1
ATOM 761 C CA . ALA A 1 99 ? 1.543 14.409 -12.884 1.00 75.44 99 ALA A CA 1
ATOM 762 C C . ALA A 1 99 ? 0.797 15.497 -12.098 1.00 75.44 99 ALA A C 1
ATOM 764 O O . ALA A 1 99 ? 0.789 16.655 -12.501 1.00 75.44 99 ALA A O 1
ATOM 765 N N . TRP A 1 100 ? 0.228 15.151 -10.940 1.00 79.44 100 TRP A N 1
ATOM 766 C CA . TRP A 1 100 ? -0.482 16.108 -10.084 1.00 79.44 100 TRP A CA 1
ATOM 767 C C . TRP A 1 100 ? 0.427 17.165 -9.462 1.00 79.44 100 TRP A C 1
ATOM 769 O O . TRP A 1 100 ? -0.013 18.287 -9.241 1.00 79.44 100 TRP A O 1
ATOM 779 N N . MET A 1 101 ? 1.693 16.833 -9.208 1.00 78.62 101 MET A N 1
ATOM 780 C CA . MET A 1 101 ? 2.688 17.805 -8.751 1.00 78.62 101 MET A CA 1
ATOM 781 C C . MET A 1 101 ? 3.334 18.604 -9.890 1.00 78.62 101 MET A C 1
ATOM 783 O O . MET A 1 101 ? 4.240 19.390 -9.628 1.00 78.62 101 MET A O 1
ATOM 787 N N . GLY A 1 102 ? 2.900 18.410 -11.142 1.00 73.94 102 GLY A N 1
ATOM 788 C CA . GLY A 1 102 ? 3.467 19.103 -12.301 1.00 73.94 102 GLY A CA 1
ATOM 789 C C . GLY A 1 102 ? 4.955 18.811 -12.505 1.00 73.94 102 GLY A C 1
ATOM 790 O O . GLY A 1 102 ? 5.659 19.608 -13.120 1.00 73.94 102 GLY A O 1
ATOM 791 N N . LEU A 1 103 ? 5.449 17.696 -11.954 1.00 69.88 103 LEU A N 1
ATOM 792 C CA . LEU A 1 103 ? 6.856 17.336 -12.029 1.00 69.88 103 LEU A CA 1
ATOM 793 C C . LEU A 1 103 ? 7.120 16.660 -13.375 1.00 69.88 103 LEU A C 1
ATOM 795 O O . LEU A 1 103 ? 6.531 15.607 -13.648 1.00 69.88 103 LEU A O 1
ATOM 799 N N . PRO A 1 104 ? 8.018 17.215 -14.204 1.00 61.62 104 PRO A N 1
ATOM 800 C CA . PRO A 1 104 ? 8.372 16.585 -15.460 1.00 61.62 104 PRO A CA 1
ATOM 801 C C . PRO A 1 104 ? 8.985 15.205 -15.216 1.00 61.62 104 PRO A C 1
ATOM 803 O O . PRO A 1 104 ? 9.704 14.990 -14.234 1.00 61.62 104 PRO A O 1
ATOM 806 N N . ALA A 1 105 ? 8.709 14.252 -16.105 1.00 57.19 105 ALA A N 1
ATOM 807 C CA . ALA A 1 105 ? 9.145 12.872 -15.908 1.00 57.19 105 ALA A CA 1
ATOM 808 C C . ALA A 1 105 ? 10.674 12.704 -15.892 1.00 57.19 105 ALA A C 1
ATOM 810 O O . ALA A 1 105 ? 11.170 11.802 -15.222 1.00 57.19 105 ALA A O 1
ATOM 811 N N . TYR A 1 106 ? 11.395 13.611 -16.556 1.00 58.38 106 TYR A N 1
ATOM 812 C CA . TYR A 1 106 ? 12.854 13.632 -16.656 1.00 58.38 106 TYR A CA 1
ATOM 813 C C . TYR A 1 106 ? 13.567 14.182 -15.412 1.00 58.38 106 TYR A C 1
ATOM 815 O O . TYR A 1 106 ? 14.789 14.094 -15.316 1.00 58.38 106 TYR A O 1
ATOM 823 N N . HIS A 1 107 ? 12.836 14.756 -14.451 1.00 57.84 107 HIS A N 1
ATOM 824 C CA . HIS A 1 107 ? 13.429 15.198 -13.194 1.00 57.84 107 HIS A CA 1
ATOM 825 C C . HIS A 1 107 ? 13.356 14.101 -12.131 1.00 57.84 107 HIS A C 1
ATOM 827 O O . HIS A 1 107 ? 12.290 13.526 -11.861 1.00 57.84 107 HIS A O 1
ATOM 833 N N . ALA A 1 108 ? 14.497 13.871 -11.471 1.00 64.88 108 ALA A N 1
ATOM 834 C CA . ALA A 1 108 ? 14.550 13.140 -10.214 1.00 64.88 108 ALA A CA 1
ATOM 835 C C . ALA A 1 108 ? 13.550 13.759 -9.230 1.00 64.88 108 ALA A C 1
ATOM 837 O O . ALA A 1 108 ? 13.433 14.985 -9.139 1.00 64.88 108 ALA A O 1
ATOM 838 N N . PHE A 1 109 ? 12.799 12.913 -8.526 1.00 69.81 109 PHE A N 1
ATOM 839 C CA . PHE A 1 109 ? 11.718 13.388 -7.675 1.00 69.81 109 PHE A CA 1
ATOM 840 C C . PHE A 1 109 ? 12.297 14.183 -6.496 1.00 69.81 109 PHE A C 1
ATOM 842 O O . PHE A 1 109 ? 13.019 13.601 -5.682 1.00 69.81 109 PHE A O 1
ATOM 849 N N . PRO A 1 110 ? 12.012 15.492 -6.361 1.00 80.31 110 PRO A N 1
ATOM 850 C CA . PRO A 1 110 ? 12.605 16.277 -5.289 1.00 80.31 110 PRO A CA 1
ATOM 851 C C . PRO A 1 110 ? 12.168 15.732 -3.927 1.00 80.31 110 PRO A C 1
ATOM 853 O O . PRO A 1 110 ? 10.976 15.522 -3.700 1.00 80.31 110 PRO A O 1
ATOM 856 N N . LEU A 1 111 ? 13.114 15.547 -3.002 1.00 81.38 111 LEU A N 1
ATOM 857 C CA . LEU A 1 111 ? 12.865 14.874 -1.721 1.00 81.38 111 LEU A CA 1
ATOM 858 C C . LEU A 1 111 ? 11.707 15.493 -0.923 1.00 81.38 111 LEU A C 1
ATOM 860 O O . LEU A 1 111 ? 10.887 14.772 -0.366 1.00 81.38 111 LEU A O 1
ATOM 864 N N . PHE A 1 112 ? 11.603 16.823 -0.902 1.00 84.00 112 PHE A N 1
ATOM 865 C CA . PHE A 1 112 ? 10.514 17.515 -0.207 1.00 84.00 112 PHE A CA 1
ATOM 866 C C . PHE A 1 112 ? 9.138 17.215 -0.822 1.00 84.00 112 PHE A C 1
ATOM 868 O O . PHE A 1 112 ? 8.181 16.933 -0.104 1.00 84.00 112 PHE A O 1
ATOM 875 N N . HIS A 1 113 ? 9.051 17.209 -2.155 1.00 83.44 113 HIS A N 1
ATOM 876 C CA . HIS A 1 113 ? 7.828 16.858 -2.876 1.00 83.44 113 HIS A CA 1
ATOM 877 C C . HIS A 1 113 ? 7.477 15.385 -2.666 1.00 83.44 113 HIS A C 1
ATOM 879 O O . HIS A 1 113 ? 6.307 15.049 -2.496 1.00 83.44 113 HIS A O 1
ATOM 885 N N . LEU A 1 114 ? 8.486 14.508 -2.626 1.00 83.19 114 LEU A N 1
ATOM 886 C CA . LEU A 1 114 ? 8.295 13.094 -2.326 1.00 83.19 114 LEU A CA 1
ATOM 887 C C . LEU A 1 114 ? 7.742 12.910 -0.911 1.00 83.19 114 LEU A C 1
ATOM 889 O O . LEU A 1 114 ? 6.776 12.178 -0.729 1.00 83.19 114 LEU A O 1
ATOM 893 N N . ALA A 1 115 ? 8.319 13.599 0.076 1.00 87.12 115 ALA A N 1
ATOM 894 C CA . ALA A 1 115 ? 7.889 13.532 1.466 1.00 87.12 115 ALA A CA 1
ATOM 895 C C . ALA A 1 115 ? 6.447 14.016 1.644 1.00 87.12 115 ALA A C 1
ATOM 897 O O . ALA A 1 115 ? 5.626 13.304 2.222 1.00 87.12 115 ALA A O 1
ATOM 898 N N . LEU A 1 116 ? 6.120 15.192 1.101 1.00 89.31 116 LEU A N 1
ATOM 899 C CA . LEU A 1 116 ? 4.778 15.758 1.194 1.00 89.31 116 LEU A CA 1
ATOM 900 C C . LEU A 1 116 ? 3.757 14.925 0.411 1.00 89.31 116 LEU A C 1
ATOM 902 O O . LEU A 1 116 ? 2.687 14.614 0.927 1.00 89.31 116 LEU A O 1
ATOM 906 N N . GLY A 1 117 ? 4.098 14.520 -0.812 1.00 87.62 117 GLY A N 1
ATOM 907 C CA . GLY A 1 117 ? 3.245 13.688 -1.652 1.00 87.62 117 GLY A CA 1
ATOM 908 C C . GLY A 1 117 ? 2.975 12.317 -1.036 1.00 87.62 117 GLY A C 1
ATOM 909 O O . GLY A 1 117 ? 1.830 11.876 -1.017 1.00 87.62 117 GLY A O 1
ATOM 910 N N . CYS A 1 118 ? 4.004 11.673 -0.480 1.00 88.75 118 CYS A N 1
ATOM 911 C CA . CYS A 1 118 ? 3.880 10.407 0.239 1.00 88.75 118 CYS A CA 1
ATOM 912 C C . CYS A 1 118 ? 2.999 10.560 1.479 1.00 88.75 118 CYS A C 1
ATOM 914 O O . CYS A 1 118 ? 2.071 9.779 1.668 1.00 88.75 118 CYS A O 1
ATOM 916 N N . LEU A 1 119 ? 3.226 11.609 2.278 1.00 90.62 119 LEU A N 1
ATOM 917 C CA . LEU A 1 119 ? 2.403 11.892 3.447 1.00 90.62 119 LEU A CA 1
ATOM 918 C C . LEU A 1 119 ? 0.931 12.048 3.056 1.00 90.62 119 LEU A C 1
ATOM 920 O O . LEU A 1 119 ? 0.088 11.362 3.623 1.00 90.62 119 LEU A O 1
ATOM 924 N N . LEU A 1 120 ? 0.623 12.893 2.070 1.00 90.62 120 LEU A N 1
ATOM 925 C CA . LEU A 1 120 ? -0.749 13.153 1.628 1.00 90.62 120 LEU A CA 1
ATOM 926 C C . LEU A 1 120 ? -1.414 11.926 0.991 1.00 90.62 120 LEU A C 1
ATOM 928 O O . LEU A 1 120 ? -2.602 11.701 1.214 1.00 90.62 120 LEU A O 1
ATOM 932 N N . ALA A 1 121 ? -0.666 11.122 0.231 1.00 89.56 121 ALA A N 1
ATOM 933 C CA . ALA A 1 121 ? -1.175 9.897 -0.380 1.00 89.56 121 ALA A CA 1
ATOM 934 C C . ALA A 1 121 ? -1.461 8.806 0.666 1.00 89.56 121 ALA A C 1
ATOM 936 O O . ALA A 1 121 ? -2.512 8.164 0.617 1.00 89.56 121 ALA A O 1
ATOM 937 N N . ASN A 1 122 ? -0.566 8.642 1.646 1.00 91.88 122 ASN A N 1
ATOM 938 C CA . ASN A 1 122 ? -0.682 7.623 2.687 1.00 91.88 122 ASN A CA 1
ATOM 939 C C . ASN A 1 122 ? -1.760 7.966 3.724 1.00 91.88 122 ASN A C 1
ATOM 941 O O . ASN A 1 122 ? -2.390 7.052 4.266 1.00 91.88 122 ASN A O 1
ATOM 945 N N . LEU A 1 123 ? -1.985 9.254 4.011 1.00 91.38 123 LEU A N 1
ATOM 946 C CA . LEU A 1 123 ? -2.806 9.699 5.142 1.00 91.38 123 LEU A CA 1
ATOM 947 C C . LEU A 1 123 ? -4.227 9.111 5.141 1.00 91.38 123 LEU A C 1
ATOM 949 O O . LEU A 1 123 ? -4.595 8.545 6.167 1.00 91.38 123 LEU A O 1
ATOM 953 N N . PRO A 1 124 ? -5.019 9.141 4.048 1.00 91.88 124 PRO A N 1
ATOM 954 C CA . PRO A 1 124 ? -6.390 8.624 4.061 1.00 91.88 124 PRO A CA 1
ATOM 955 C C . PRO A 1 124 ? -6.467 7.127 4.376 1.00 91.88 124 PRO A C 1
ATOM 957 O O . PRO A 1 124 ? -7.293 6.704 5.186 1.00 91.88 124 PRO A O 1
ATOM 960 N N . PHE A 1 125 ? -5.586 6.329 3.764 1.00 93.50 125 PHE A N 1
ATOM 961 C CA . PHE A 1 125 ? -5.528 4.886 3.991 1.00 93.50 125 PHE A CA 1
ATOM 962 C C . PHE A 1 125 ? -5.089 4.586 5.427 1.00 93.50 125 PHE A C 1
ATOM 964 O O . PHE A 1 125 ? -5.782 3.879 6.156 1.00 93.50 125 PHE A O 1
ATOM 971 N N . CYS A 1 126 ? -3.976 5.174 5.865 1.00 93.81 126 CYS A N 1
ATOM 972 C CA . CYS A 1 126 ? -3.381 4.888 7.170 1.00 93.81 126 CYS A CA 1
ATOM 973 C C . CYS A 1 126 ? -4.260 5.380 8.323 1.00 93.81 126 CYS A C 1
ATOM 975 O O . CYS A 1 126 ? -4.412 4.689 9.327 1.00 93.81 126 CYS A O 1
ATOM 977 N N . PHE A 1 127 ? -4.910 6.531 8.157 1.00 94.81 127 PHE A N 1
ATOM 978 C CA . PHE A 1 127 ? -5.868 7.057 9.123 1.00 94.81 127 PHE A CA 1
ATOM 979 C C . PHE A 1 127 ? -7.059 6.112 9.330 1.00 94.81 127 PHE A C 1
ATOM 981 O O . PHE A 1 127 ? -7.461 5.878 10.469 1.00 94.81 127 PHE A O 1
ATOM 988 N N . ALA A 1 128 ? -7.569 5.496 8.256 1.00 93.62 128 ALA A N 1
ATOM 989 C CA . ALA A 1 128 ? -8.648 4.514 8.346 1.00 93.62 128 ALA A CA 1
ATOM 990 C C . ALA A 1 128 ? -8.221 3.213 9.055 1.00 93.62 128 ALA A C 1
ATOM 992 O O . ALA A 1 128 ? -9.013 2.641 9.809 1.00 93.62 128 ALA A O 1
ATOM 993 N N . ILE A 1 129 ? -6.967 2.766 8.881 1.00 94.50 129 ILE A N 1
ATOM 994 C CA . ILE A 1 129 ? -6.422 1.598 9.605 1.00 94.50 129 ILE A CA 1
ATOM 995 C C . ILE A 1 129 ? -6.503 1.816 11.121 1.00 94.50 129 ILE A C 1
ATOM 997 O O . ILE A 1 129 ? -6.852 0.893 11.860 1.00 94.50 129 ILE A O 1
ATOM 1001 N N . GLY A 1 130 ? -6.247 3.044 11.586 1.00 93.62 130 GLY A N 1
ATOM 1002 C CA . GLY A 1 130 ? -6.281 3.403 13.007 1.00 93.62 130 GLY A CA 1
ATOM 1003 C C . GLY A 1 130 ? -7.626 3.141 13.702 1.00 93.62 130 GLY A C 1
ATOM 1004 O O . GLY A 1 130 ? -7.685 3.096 14.930 1.00 93.62 130 GLY A O 1
ATOM 1005 N N . TRP A 1 131 ? -8.708 2.927 12.948 1.00 93.94 131 TRP A N 1
ATOM 1006 C CA . TRP A 1 131 ? -10.040 2.634 13.486 1.00 93.94 131 TRP A CA 1
ATOM 1007 C C . TRP A 1 131 ? -10.363 1.143 13.602 1.00 93.94 131 TRP A C 1
ATOM 1009 O O . TRP A 1 131 ? -11.246 0.779 14.381 1.00 93.94 131 TRP A O 1
ATOM 1019 N N . GLY A 1 132 ? -9.677 0.282 12.844 1.00 93.31 132 GLY A N 1
ATOM 1020 C CA . GLY A 1 132 ? -10.021 -1.138 12.730 1.00 93.31 132 GLY A CA 1
ATOM 1021 C C . GLY A 1 132 ? -9.905 -1.876 14.062 1.00 93.31 132 GLY A C 1
ATOM 1022 O O . GLY A 1 132 ? -10.894 -2.393 14.580 1.00 93.31 132 GLY A O 1
ATOM 1023 N N . VAL A 1 133 ? -8.711 -1.865 14.661 1.00 93.19 133 VAL A N 1
ATOM 1024 C CA . VAL A 1 133 ? -8.441 -2.571 15.925 1.00 93.19 133 VAL A CA 1
ATOM 1025 C C . VAL A 1 133 ? -9.350 -2.094 17.072 1.00 93.19 133 VAL A C 1
ATOM 1027 O O . VAL A 1 133 ? -9.984 -2.952 17.692 1.00 93.19 133 VAL A O 1
ATOM 1030 N N . PRO A 1 134 ? -9.531 -0.778 17.329 1.00 95.06 134 PRO A N 1
ATOM 1031 C CA . PRO A 1 134 ? -10.493 -0.310 18.331 1.00 95.06 134 PRO A CA 1
ATOM 1032 C C . PRO A 1 134 ? -11.927 -0.819 18.107 1.00 95.06 134 PRO A C 1
ATOM 1034 O O . PRO A 1 134 ? -12.608 -1.176 19.069 1.00 95.06 134 PRO A O 1
ATOM 1037 N N . ALA A 1 135 ? -12.388 -0.888 16.852 1.00 95.75 135 ALA A N 1
ATOM 1038 C CA . ALA A 1 135 ? -13.721 -1.393 16.524 1.00 95.75 135 ALA A CA 1
ATOM 1039 C C . ALA A 1 135 ? -13.870 -2.893 16.815 1.00 95.75 135 ALA A C 1
ATOM 1041 O O . ALA A 1 135 ? -14.889 -3.306 17.373 1.00 95.75 135 ALA A O 1
ATOM 1042 N N . PHE A 1 136 ? -12.857 -3.706 16.501 1.00 96.19 136 PHE A N 1
ATOM 1043 C CA . PHE A 1 136 ? -12.877 -5.141 16.800 1.00 96.19 136 PHE A CA 1
ATOM 1044 C C . PHE A 1 136 ? -12.813 -5.428 18.300 1.00 96.19 136 PHE A C 1
ATOM 1046 O O . PHE A 1 136 ? -13.554 -6.288 18.783 1.00 96.19 136 PHE A O 1
ATOM 1053 N N . CYS A 1 137 ? -11.985 -4.689 19.043 1.00 95.25 137 CYS A N 1
ATOM 1054 C CA . CYS A 1 137 ? -11.919 -4.791 20.500 1.00 95.25 137 CYS A CA 1
ATOM 1055 C C . CYS A 1 137 ? -13.287 -4.499 21.127 1.00 95.25 137 CYS A C 1
ATOM 1057 O O . CYS A 1 137 ? -13.812 -5.337 21.858 1.00 95.25 137 CYS A O 1
ATOM 1059 N N . LEU A 1 138 ? -13.922 -3.386 20.744 1.00 95.19 138 LEU A N 1
ATOM 1060 C CA . LEU A 1 138 ? -15.250 -3.022 21.239 1.00 95.19 138 LEU A CA 1
ATOM 1061 C C . LEU A 1 138 ? -16.324 -4.059 20.858 1.00 95.19 138 LEU A C 1
ATOM 1063 O O . LEU A 1 138 ? -17.198 -4.384 21.660 1.00 95.19 138 LEU A O 1
ATOM 1067 N N . ALA A 1 139 ? -16.272 -4.606 19.639 1.00 94.62 139 ALA A N 1
ATOM 1068 C CA . ALA A 1 139 ? -17.218 -5.626 19.184 1.00 94.62 139 ALA A CA 1
ATOM 1069 C C . ALA A 1 139 ? -17.109 -6.943 19.974 1.00 94.62 139 ALA A C 1
ATOM 1071 O O . ALA A 1 139 ? -18.127 -7.606 20.197 1.00 94.62 139 ALA A O 1
ATOM 1072 N N . LEU A 1 140 ? -15.898 -7.327 20.393 1.00 94.38 140 LEU A N 1
ATOM 1073 C CA . LEU A 1 140 ? -15.664 -8.493 21.249 1.00 94.38 140 LEU A CA 1
ATOM 1074 C C . LEU A 1 140 ? -16.050 -8.229 22.707 1.00 94.38 140 LEU A C 1
ATOM 1076 O O . LEU A 1 140 ? -16.686 -9.087 23.321 1.00 94.38 140 LEU A O 1
ATOM 1080 N N . GLU A 1 141 ? -15.735 -7.048 23.238 1.00 94.12 141 GLU A N 1
ATOM 1081 C CA . GLU A 1 141 ? -16.127 -6.639 24.592 1.00 94.12 141 GLU A CA 1
ATOM 1082 C C . GLU A 1 141 ? -17.651 -6.627 24.755 1.00 94.12 141 GLU A C 1
ATOM 1084 O O . GLU A 1 141 ? -18.170 -7.192 25.717 1.00 94.12 141 GLU A O 1
ATOM 1089 N N . ASN A 1 142 ? -18.388 -6.118 23.760 1.00 92.94 142 ASN A N 1
ATOM 1090 C CA . ASN A 1 142 ? -19.856 -6.169 23.729 1.00 92.94 142 ASN A CA 1
ATOM 1091 C C . ASN A 1 142 ? -20.420 -7.605 23.735 1.00 92.94 142 ASN A C 1
ATOM 1093 O O . ASN A 1 142 ? -21.586 -7.816 24.060 1.00 92.94 142 ASN A O 1
ATOM 1097 N N . GLN A 1 143 ? -19.608 -8.603 23.372 1.00 91.75 143 GLN A N 1
ATOM 1098 C CA . GLN A 1 143 ? -19.957 -10.027 23.423 1.00 91.75 143 GLN A CA 1
ATOM 1099 C C . GLN A 1 143 ? -19.438 -10.728 24.692 1.00 91.75 143 GLN A C 1
ATOM 1101 O O . GLN A 1 143 ? -19.605 -11.945 24.822 1.00 91.75 143 GLN A O 1
ATOM 1106 N N . GLY A 1 144 ? -18.815 -9.989 25.619 1.00 91.62 144 GLY A N 1
ATOM 1107 C CA . GLY A 1 144 ? -18.197 -10.520 26.836 1.00 91.62 144 GLY A CA 1
ATOM 1108 C C . GLY A 1 144 ? -16.939 -11.352 26.568 1.00 91.62 144 GLY A C 1
ATOM 1109 O O . GLY A 1 144 ? -16.642 -12.274 27.326 1.00 91.62 144 GLY A O 1
ATOM 1110 N N . LEU A 1 145 ? -16.238 -11.092 25.459 1.00 92.94 145 LEU A N 1
ATOM 1111 C CA . LEU A 1 145 ? -15.022 -11.798 25.057 1.00 92.94 145 LEU A CA 1
ATOM 1112 C C . LEU A 1 145 ? -13.779 -10.912 25.251 1.00 92.94 145 LEU A C 1
ATOM 1114 O O . LEU A 1 145 ? -13.872 -9.693 25.129 1.00 92.94 145 LEU A O 1
ATOM 1118 N N . PRO A 1 146 ? -12.598 -11.506 25.504 1.00 93.62 146 PRO A N 1
ATOM 1119 C CA . PRO A 1 146 ? -11.373 -10.740 25.699 1.00 93.62 146 PRO A CA 1
ATOM 1120 C C . PRO A 1 146 ? -10.911 -10.065 24.401 1.00 93.62 146 PRO A C 1
ATOM 1122 O O . PRO A 1 146 ? -10.757 -10.725 23.367 1.00 93.62 146 PRO A O 1
ATOM 1125 N N . ALA A 1 147 ? -10.612 -8.765 24.487 1.00 92.81 147 ALA A N 1
ATOM 1126 C CA . ALA A 1 147 ? -10.141 -7.937 23.375 1.00 92.81 147 ALA A CA 1
ATOM 1127 C C . ALA A 1 147 ? -8.859 -8.476 22.713 1.00 92.81 147 ALA A C 1
ATOM 1129 O O . ALA A 1 147 ? -8.682 -8.338 21.505 1.00 92.81 147 ALA A O 1
ATOM 1130 N N . GLY A 1 148 ? -8.004 -9.185 23.464 1.00 92.69 148 GLY A N 1
ATOM 1131 C CA . GLY A 1 148 ? -6.780 -9.808 22.941 1.00 92.69 148 GLY A CA 1
ATOM 1132 C C . GLY A 1 148 ? -7.006 -10.761 21.758 1.00 92.69 148 GLY A C 1
ATOM 1133 O O . GLY A 1 148 ? -6.107 -10.948 20.942 1.00 92.69 148 GLY A O 1
ATOM 1134 N N . ARG A 1 149 ? -8.217 -11.319 21.596 1.00 94.00 149 ARG A N 1
ATOM 1135 C CA . ARG A 1 149 ? -8.548 -12.156 20.429 1.00 94.00 149 ARG A CA 1
ATOM 1136 C C . ARG A 1 149 ? -8.594 -11.359 19.125 1.00 94.00 149 ARG A C 1
ATOM 1138 O O . ARG A 1 149 ? -8.296 -11.940 18.089 1.00 94.00 149 ARG A O 1
ATOM 1145 N N . ALA A 1 150 ? -8.941 -10.069 19.166 1.00 94.00 150 ALA A N 1
ATOM 1146 C CA . ALA A 1 150 ? -8.905 -9.209 17.983 1.00 94.00 150 ALA A CA 1
ATOM 1147 C C . ALA A 1 150 ? -7.465 -9.022 17.493 1.00 94.00 150 ALA A C 1
ATOM 1149 O O . ALA A 1 150 ? -7.203 -9.248 16.318 1.00 94.00 150 ALA A O 1
ATOM 1150 N N . PHE A 1 151 ? -6.537 -8.707 18.402 1.00 94.88 151 PHE A N 1
ATOM 1151 C CA . PHE A 1 151 ? -5.109 -8.585 18.088 1.00 94.88 151 PHE A CA 1
ATOM 1152 C C . PHE A 1 151 ? -4.522 -9.894 17.560 1.00 94.88 151 PHE A C 1
ATOM 1154 O O . PHE A 1 151 ? -3.849 -9.898 16.540 1.00 94.88 151 PHE A O 1
ATOM 1161 N N . ALA A 1 152 ? -4.811 -11.022 18.218 1.00 96.06 152 ALA A N 1
ATOM 1162 C CA . ALA A 1 152 ? -4.314 -12.320 17.769 1.00 96.06 152 ALA A CA 1
ATOM 1163 C C . ALA A 1 152 ? -4.848 -12.697 16.377 1.00 96.06 152 ALA A C 1
ATOM 1165 O O . ALA A 1 152 ? -4.105 -13.229 15.556 1.00 96.06 152 ALA A O 1
ATOM 1166 N N . ALA A 1 153 ? -6.129 -12.427 16.106 1.00 96.00 153 ALA A N 1
ATOM 1167 C CA . ALA A 1 153 ? -6.733 -12.721 14.813 1.00 96.00 153 ALA A CA 1
ATOM 1168 C C . ALA A 1 153 ? -6.200 -11.806 13.702 1.00 96.00 153 ALA A C 1
ATOM 1170 O O . ALA A 1 153 ? -5.879 -12.301 12.626 1.00 96.00 153 ALA A O 1
ATOM 1171 N N . GLU A 1 154 ? -6.065 -10.505 13.968 1.00 97.19 154 GLU A N 1
ATOM 1172 C CA . GLU A 1 154 ? -5.454 -9.544 13.044 1.00 97.19 154 GLU A CA 1
ATOM 1173 C C . GLU A 1 154 ? -4.009 -9.934 12.720 1.00 97.19 154 GLU A C 1
ATOM 1175 O O . GLU A 1 154 ? -3.692 -10.125 11.549 1.00 97.19 154 GLU A O 1
ATOM 1180 N N . ALA A 1 155 ? -3.182 -10.188 13.737 1.00 96.69 155 ALA A N 1
ATOM 1181 C CA . ALA A 1 155 ? -1.794 -10.600 13.556 1.00 96.69 155 ALA A CA 1
ATOM 1182 C C . ALA A 1 155 ? -1.667 -11.919 12.777 1.00 96.69 155 ALA A C 1
ATOM 1184 O O . ALA A 1 155 ? -0.778 -12.054 11.939 1.00 96.69 155 ALA A O 1
ATOM 1185 N N . LEU A 1 156 ? -2.563 -12.886 13.012 1.00 97.31 156 LEU A N 1
ATOM 1186 C CA . LEU A 1 156 ? -2.600 -14.136 12.249 1.00 97.31 156 LEU A CA 1
ATOM 1187 C C . LEU A 1 156 ? -2.943 -13.885 10.775 1.00 97.31 156 LEU A C 1
ATOM 1189 O O . LEU A 1 156 ? -2.300 -14.449 9.892 1.00 97.31 156 LEU A O 1
ATOM 1193 N N . GLY A 1 157 ? -3.943 -13.042 10.509 1.00 96.56 157 GLY A N 1
ATOM 1194 C CA . GLY A 1 157 ? -4.324 -12.656 9.153 1.00 96.56 157 GLY A CA 1
ATOM 1195 C C . GLY A 1 157 ? -3.192 -11.950 8.410 1.00 96.56 157 GLY A C 1
ATOM 1196 O O . GLY A 1 157 ? -2.870 -12.326 7.283 1.00 96.56 157 GLY A O 1
ATOM 1197 N N . SER A 1 158 ? -2.536 -11.004 9.082 1.00 96.50 158 SER A N 1
ATOM 1198 C CA . SER A 1 158 ? -1.321 -10.344 8.612 1.00 96.50 158 SER A CA 1
ATOM 1199 C C . SER A 1 158 ? -0.229 -11.378 8.311 1.00 96.50 158 SER A C 1
ATOM 1201 O O . SER A 1 158 ? 0.211 -11.484 7.174 1.00 96.50 158 SER A O 1
ATOM 1203 N N . ALA A 1 159 ? 0.153 -12.232 9.262 1.00 97.25 159 ALA A N 1
ATOM 1204 C CA . ALA A 1 159 ? 1.218 -13.220 9.065 1.00 97.25 159 ALA A CA 1
ATOM 1205 C C . ALA A 1 159 ? 0.958 -14.174 7.882 1.00 97.25 159 ALA A C 1
ATOM 1207 O O . ALA A 1 159 ? 1.841 -14.377 7.045 1.00 97.25 159 ALA A O 1
ATOM 1208 N N . LEU A 1 160 ? -0.258 -14.725 7.777 1.00 97.00 160 LEU A N 1
ATOM 1209 C CA . LEU A 1 160 ? -0.639 -15.619 6.678 1.00 97.00 160 LEU A CA 1
ATOM 1210 C C . LEU A 1 160 ? -0.601 -14.903 5.327 1.00 97.00 160 LEU A C 1
ATOM 1212 O O . LEU A 1 160 ? -0.082 -15.445 4.352 1.00 97.00 160 LEU A O 1
ATOM 1216 N N . CYS A 1 161 ? -1.116 -13.675 5.269 1.00 95.50 161 CYS A N 1
ATOM 1217 C CA . CYS A 1 161 ? -1.080 -12.885 4.049 1.00 95.50 161 CYS A CA 1
ATOM 1218 C C . CYS A 1 161 ? 0.350 -12.497 3.661 1.00 95.50 161 CYS A C 1
ATOM 1220 O O . CYS A 1 161 ? 0.685 -12.520 2.483 1.00 95.50 161 CYS A O 1
ATOM 1222 N N . GLY A 1 162 ? 1.206 -12.1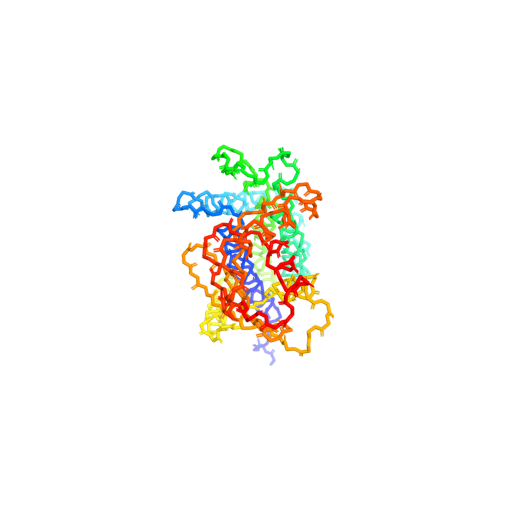78 4.631 1.00 93.62 162 GLY A N 1
ATOM 1223 C CA . GLY A 1 162 ? 2.606 -11.836 4.394 1.00 93.62 162 GLY A CA 1
ATOM 1224 C C . GLY A 1 162 ? 3.377 -13.006 3.799 1.00 93.62 162 GLY A C 1
ATOM 1225 O O . GLY A 1 162 ? 4.070 -12.839 2.796 1.00 93.62 162 GLY A O 1
ATOM 1226 N N . ALA A 1 163 ? 3.193 -14.206 4.357 1.00 95.25 163 ALA A N 1
ATOM 1227 C CA . ALA A 1 163 ? 3.758 -15.434 3.807 1.00 95.25 163 ALA A CA 1
ATOM 1228 C C . ALA A 1 163 ? 3.249 -15.702 2.381 1.00 95.25 163 ALA A C 1
ATOM 1230 O O . ALA A 1 163 ? 4.048 -15.980 1.488 1.00 95.25 163 ALA A O 1
ATOM 1231 N N . LEU A 1 164 ? 1.940 -15.555 2.146 1.00 94.19 164 LEU A N 1
ATOM 1232 C CA . LEU A 1 164 ? 1.334 -15.750 0.829 1.00 94.19 164 LEU A CA 1
ATOM 1233 C C . LEU A 1 164 ? 1.863 -14.751 -0.208 1.00 94.19 164 LEU A C 1
ATOM 1235 O O . LEU A 1 164 ? 2.294 -15.161 -1.280 1.00 94.19 164 LEU A O 1
ATOM 1239 N N . VAL A 1 165 ? 1.861 -13.453 0.103 1.00 90.44 165 VAL A N 1
ATOM 1240 C CA . VAL A 1 165 ? 2.360 -12.406 -0.803 1.00 90.44 165 VAL A CA 1
ATOM 1241 C C . VAL A 1 165 ? 3.842 -12.622 -1.095 1.00 90.44 165 VAL A C 1
ATOM 1243 O O . VAL A 1 165 ? 4.250 -12.532 -2.248 1.00 90.44 165 VAL A O 1
ATOM 1246 N N . THR A 1 166 ? 4.639 -12.980 -0.087 1.00 89.38 166 THR A N 1
ATOM 1247 C CA . THR A 1 166 ? 6.061 -13.299 -0.276 1.00 89.38 166 THR A CA 1
ATOM 1248 C C . THR A 1 166 ? 6.245 -14.497 -1.206 1.00 89.38 166 THR A C 1
ATOM 1250 O O . THR A 1 166 ? 7.051 -14.426 -2.127 1.00 89.38 166 THR A O 1
ATOM 1253 N N . ALA A 1 167 ? 5.475 -15.573 -1.019 1.00 90.12 167 ALA A N 1
ATOM 1254 C CA . ALA A 1 167 ? 5.532 -16.754 -1.877 1.00 90.12 167 ALA A CA 1
ATOM 1255 C C . ALA A 1 167 ? 5.113 -16.447 -3.325 1.00 90.12 167 ALA A C 1
ATOM 1257 O O . ALA A 1 167 ? 5.779 -16.892 -4.257 1.00 90.12 167 ALA A O 1
ATOM 1258 N N . LEU A 1 168 ? 4.053 -15.654 -3.522 1.00 87.69 168 LEU A N 1
ATOM 1259 C CA . LEU A 1 168 ? 3.604 -15.229 -4.852 1.00 87.69 168 LEU A CA 1
ATOM 1260 C C . LEU A 1 168 ? 4.673 -14.391 -5.562 1.00 87.69 168 LEU A C 1
ATOM 1262 O O . LEU A 1 168 ? 4.998 -14.665 -6.716 1.00 87.69 168 LEU A O 1
ATOM 1266 N N . LEU A 1 169 ? 5.266 -13.422 -4.861 1.00 83.06 169 LEU A N 1
ATOM 1267 C CA . LEU A 1 169 ? 6.339 -12.593 -5.411 1.00 83.06 169 LEU A CA 1
ATOM 1268 C C . LEU A 1 169 ? 7.601 -13.415 -5.711 1.00 83.06 169 LEU A C 1
ATOM 1270 O O . LEU A 1 169 ? 8.197 -13.236 -6.769 1.00 83.06 169 LEU A O 1
ATOM 1274 N N . ALA A 1 170 ? 7.978 -14.355 -4.837 1.00 82.12 170 ALA A N 1
ATOM 1275 C CA . ALA A 1 170 ? 9.107 -15.262 -5.061 1.00 82.12 170 ALA A CA 1
ATOM 1276 C C . ALA A 1 170 ? 8.882 -16.205 -6.256 1.00 82.12 170 ALA A C 1
ATOM 1278 O O . ALA A 1 170 ? 9.832 -16.557 -6.949 1.00 82.12 170 ALA A O 1
ATOM 1279 N N . ALA A 1 171 ? 7.628 -16.575 -6.531 1.00 82.56 171 ALA A N 1
ATOM 1280 C CA . ALA A 1 171 ? 7.238 -17.332 -7.718 1.00 82.56 171 ALA A CA 1
ATOM 1281 C C . ALA A 1 171 ? 7.151 -16.471 -8.998 1.00 82.56 171 ALA A C 1
ATOM 1283 O O . ALA A 1 171 ? 6.761 -16.977 -10.047 1.00 82.56 171 ALA A O 1
ATOM 1284 N N . GLY A 1 172 ? 7.472 -15.173 -8.929 1.00 70.31 172 GLY A N 1
ATOM 1285 C CA . GLY A 1 172 ? 7.382 -14.246 -10.061 1.00 70.31 172 GLY A CA 1
ATOM 1286 C C . GLY A 1 172 ? 5.955 -13.809 -10.409 1.00 70.31 172 GLY A C 1
ATOM 1287 O O . GLY A 1 172 ? 5.755 -13.101 -11.397 1.00 70.31 172 GLY A O 1
ATOM 1288 N N . ILE A 1 173 ? 4.960 -14.181 -9.596 1.00 71.69 173 ILE A N 1
ATOM 1289 C CA . ILE A 1 173 ? 3.562 -13.779 -9.768 1.00 71.69 173 ILE A CA 1
ATOM 1290 C C . ILE A 1 173 ? 3.412 -12.370 -9.194 1.00 71.69 173 ILE A C 1
ATOM 1292 O O . ILE A 1 173 ? 3.064 -12.170 -8.027 1.00 71.69 173 ILE A O 1
ATOM 1296 N N . ALA A 1 174 ? 3.716 -11.369 -10.019 1.00 64.12 174 ALA A N 1
ATOM 1297 C CA . ALA A 1 174 ? 3.457 -9.981 -9.677 1.00 64.12 174 ALA A CA 1
ATOM 1298 C C . ALA A 1 174 ? 1.975 -9.652 -9.932 1.00 64.12 174 ALA A C 1
ATOM 1300 O O . ALA A 1 174 ? 1.473 -9.885 -11.030 1.00 64.12 174 ALA A O 1
ATOM 1301 N N . PRO A 1 175 ? 1.261 -9.078 -8.953 1.00 57.34 175 PRO A N 1
ATOM 1302 C CA . PRO A 1 175 ? -0.155 -8.760 -9.096 1.00 57.34 175 PRO A CA 1
ATOM 1303 C C . PRO A 1 175 ? -0.435 -7.490 -9.914 1.00 57.34 175 PRO A C 1
ATOM 1305 O O . PRO A 1 175 ? -1.572 -7.031 -9.875 1.00 57.34 175 PRO A O 1
ATOM 1308 N N . ASP A 1 176 ? 0.544 -6.892 -10.612 1.00 62.38 176 ASP A N 1
ATOM 1309 C CA . ASP A 1 176 ? 0.297 -5.690 -11.423 1.00 62.38 176 ASP A CA 1
ATOM 1310 C C . ASP A 1 176 ? -0.135 -6.078 -12.852 1.00 62.38 176 ASP A C 1
ATOM 1312 O O . ASP A 1 176 ? 0.705 -6.463 -13.667 1.00 62.38 176 ASP A O 1
ATOM 1316 N N . PRO A 1 177 ? -1.432 -5.977 -13.204 1.00 57.59 177 PRO A N 1
ATOM 1317 C CA . PRO A 1 177 ? -1.899 -6.288 -14.550 1.00 57.59 177 PRO A CA 1
ATOM 1318 C C . PRO A 1 177 ? -1.498 -5.198 -15.557 1.00 57.59 177 PRO A C 1
ATOM 1320 O O . PRO A 1 177 ? -1.666 -5.389 -16.762 1.00 57.59 177 PRO A O 1
ATOM 1323 N N . ARG A 1 178 ? -1.001 -4.039 -15.089 1.00 59.09 178 ARG A N 1
ATOM 1324 C CA . ARG A 1 178 ? -0.603 -2.931 -15.962 1.00 59.09 178 ARG A CA 1
ATOM 1325 C C . ARG A 1 178 ? 0.710 -3.202 -16.677 1.00 59.09 178 ARG A C 1
ATOM 1327 O O . ARG A 1 178 ? 0.849 -2.702 -17.781 1.00 59.09 178 ARG A O 1
ATOM 1334 N N . ASP A 1 179 ? 1.598 -4.020 -16.116 1.00 62.34 179 ASP A N 1
ATOM 1335 C CA . ASP A 1 179 ? 2.853 -4.424 -16.766 1.00 62.34 179 ASP A CA 1
ATOM 1336 C C . ASP A 1 179 ? 2.557 -5.131 -18.103 1.00 62.34 179 ASP A C 1
ATOM 1338 O O . ASP A 1 179 ? 3.102 -4.804 -19.156 1.00 62.34 179 ASP A O 1
ATOM 1342 N N . VAL A 1 180 ? 1.602 -6.064 -18.078 1.00 64.94 180 VAL A N 1
ATOM 1343 C CA . VAL A 1 180 ? 1.148 -6.791 -19.270 1.00 64.94 180 VAL A CA 1
ATOM 1344 C C . VAL A 1 180 ? 0.396 -5.860 -20.225 1.00 64.94 180 VAL A C 1
ATOM 1346 O O . VAL A 1 180 ? 0.610 -5.904 -21.435 1.00 64.94 180 VAL A O 1
ATOM 1349 N N . ALA A 1 181 ? -0.459 -4.979 -19.697 1.00 67.88 181 ALA A N 1
ATOM 1350 C CA . ALA A 1 181 ? -1.166 -3.993 -20.513 1.00 67.88 181 ALA A CA 1
ATOM 1351 C C . ALA A 1 181 ? -0.215 -2.986 -21.191 1.00 67.88 181 ALA A C 1
ATOM 1353 O O . ALA A 1 181 ? -0.504 -2.517 -22.289 1.00 67.88 181 ALA A O 1
ATOM 1354 N N . GLU A 1 182 ? 0.914 -2.656 -20.562 1.00 69.06 182 GLU A N 1
ATOM 1355 C CA . GLU A 1 182 ? 1.941 -1.770 -21.109 1.00 69.06 182 GLU A CA 1
ATOM 1356 C C . GLU A 1 182 ? 2.675 -2.426 -22.285 1.00 69.06 182 GLU A C 1
ATOM 1358 O O . GLU A 1 182 ? 2.844 -1.789 -23.324 1.00 69.06 182 GLU A O 1
ATOM 1363 N N . TRP A 1 183 ? 2.991 -3.721 -22.197 1.00 71.75 183 TRP A N 1
ATOM 1364 C CA . TRP A 1 183 ? 3.518 -4.479 -23.337 1.00 71.75 183 TRP A CA 1
ATOM 1365 C C . TRP A 1 183 ? 2.560 -4.480 -24.532 1.00 71.75 183 TRP A C 1
ATOM 1367 O O . TRP A 1 183 ? 2.955 -4.116 -25.638 1.00 71.75 183 TRP A O 1
ATOM 1377 N N . TYR A 1 184 ? 1.282 -4.802 -24.308 1.00 74.44 184 TYR A N 1
ATOM 1378 C CA . TYR A 1 184 ? 0.274 -4.788 -25.375 1.00 74.44 184 TYR A CA 1
ATOM 1379 C C . TYR A 1 184 ? -0.013 -3.382 -25.916 1.00 74.44 184 TYR A C 1
ATOM 1381 O O . TYR A 1 184 ? -0.434 -3.235 -27.062 1.00 74.44 184 TYR A O 1
ATOM 1389 N N . ARG A 1 185 ? 0.246 -2.326 -25.135 1.00 71.94 185 ARG A N 1
ATOM 1390 C CA . ARG A 1 185 ? 0.183 -0.944 -25.628 1.00 71.94 185 ARG A CA 1
ATOM 1391 C C . ARG A 1 185 ? 1.280 -0.663 -26.657 1.00 71.94 185 ARG A C 1
ATOM 1393 O O . ARG A 1 185 ? 1.016 0.046 -27.625 1.00 71.94 185 ARG A O 1
ATOM 1400 N N . PHE A 1 186 ? 2.488 -1.190 -26.459 1.00 70.50 186 PHE A N 1
ATOM 1401 C CA . PHE A 1 186 ? 3.598 -1.031 -27.406 1.00 70.50 186 PHE A CA 1
ATOM 1402 C C . PHE A 1 186 ? 3.497 -1.987 -28.599 1.00 70.50 186 PHE A C 1
ATOM 1404 O O . PHE A 1 186 ? 3.764 -1.586 -29.738 1.00 70.50 186 PHE A O 1
ATOM 1411 N N . PHE A 1 187 ? 3.043 -3.217 -28.352 1.00 75.00 187 PHE A N 1
ATOM 1412 C CA . PHE A 1 187 ? 2.916 -4.277 -29.348 1.00 75.00 187 PHE A CA 1
ATOM 1413 C C . PHE A 1 187 ? 1.492 -4.866 -29.365 1.00 75.00 187 PHE A C 1
ATOM 1415 O O . PHE A 1 187 ? 1.257 -5.950 -28.830 1.00 75.00 187 PHE A O 1
ATOM 1422 N N . PRO A 1 188 ? 0.522 -4.182 -30.005 1.00 72.31 188 PRO A N 1
ATOM 1423 C CA . PRO A 1 188 ? -0.887 -4.590 -29.979 1.00 72.31 188 PRO A CA 1
ATOM 1424 C C . PRO A 1 188 ? -1.183 -5.920 -30.683 1.00 72.31 188 PRO A C 1
ATOM 1426 O O . PRO A 1 188 ? -2.245 -6.493 -30.471 1.00 72.31 188 PRO A O 1
ATOM 1429 N N . GLN A 1 189 ? -0.278 -6.374 -31.554 1.00 71.88 189 GLN A N 1
ATOM 1430 C CA . GLN A 1 189 ? -0.452 -7.542 -32.428 1.00 71.88 189 GLN A CA 1
ATOM 1431 C C . GLN A 1 189 ? 0.355 -8.771 -31.973 1.00 71.88 189 GLN A C 1
ATOM 1433 O O . GLN A 1 189 ? 0.416 -9.757 -32.696 1.00 71.88 189 GLN A O 1
ATOM 1438 N N . THR A 1 190 ? 1.024 -8.714 -30.819 1.00 70.31 190 THR A N 1
ATOM 1439 C CA . THR A 1 190 ? 1.828 -9.840 -30.325 1.00 70.31 190 THR A CA 1
ATOM 1440 C C . THR A 1 190 ? 0.943 -10.849 -29.597 1.00 70.31 190 THR A C 1
ATOM 1442 O O . THR A 1 190 ? 0.267 -10.480 -28.644 1.00 70.31 190 THR A O 1
ATOM 1445 N N . ASP A 1 191 ? 0.996 -12.126 -29.985 1.00 66.75 191 ASP A N 1
ATOM 1446 C CA . ASP A 1 191 ? 0.225 -13.207 -29.338 1.00 66.75 191 ASP A CA 1
ATOM 1447 C C . ASP A 1 191 ? 0.897 -13.771 -28.070 1.00 66.75 191 ASP A C 1
ATOM 1449 O O . ASP A 1 191 ? 0.288 -14.510 -27.294 1.00 66.75 191 ASP A O 1
ATOM 1453 N N . THR A 1 192 ? 2.169 -13.434 -27.837 1.00 67.69 192 THR A N 1
ATOM 1454 C CA . THR A 1 192 ? 2.957 -13.916 -26.697 1.00 67.69 192 THR A CA 1
ATOM 1455 C C . THR A 1 192 ? 3.025 -12.889 -25.572 1.00 67.69 192 THR A C 1
ATOM 1457 O O . THR A 1 192 ? 3.493 -11.763 -25.765 1.00 67.69 192 THR A O 1
ATOM 1460 N N . ALA A 1 193 ? 2.632 -13.306 -24.367 1.00 65.44 193 ALA A N 1
ATOM 1461 C CA . ALA A 1 193 ? 2.852 -12.521 -23.158 1.00 65.44 193 ALA A 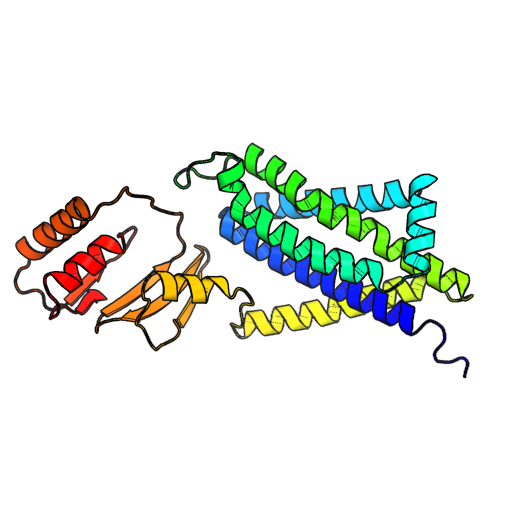CA 1
ATOM 1462 C C . ALA A 1 193 ? 4.363 -12.315 -22.915 1.00 65.44 193 ALA A C 1
ATOM 1464 O O . ALA A 1 193 ? 5.142 -13.249 -23.130 1.00 65.44 193 ALA A O 1
ATOM 1465 N N . PRO A 1 194 ? 4.789 -11.123 -22.461 1.00 74.56 194 PRO A N 1
ATOM 1466 C CA . PRO A 1 194 ? 6.198 -10.854 -22.219 1.00 74.56 194 PRO A CA 1
ATOM 1467 C C . PRO A 1 194 ? 6.718 -11.667 -21.033 1.00 74.56 194 PRO A C 1
ATOM 1469 O O . PRO A 1 194 ? 6.037 -11.842 -20.018 1.00 74.56 194 PRO A O 1
ATOM 1472 N N . GLY A 1 195 ? 7.968 -12.105 -21.140 1.00 72.75 195 GLY A N 1
ATOM 1473 C CA . GLY A 1 195 ? 8.769 -12.477 -19.989 1.00 72.75 195 GLY A CA 1
ATOM 1474 C C . GLY A 1 195 ? 9.084 -11.252 -19.129 1.00 72.75 195 GLY A C 1
ATOM 1475 O O . GLY A 1 195 ? 9.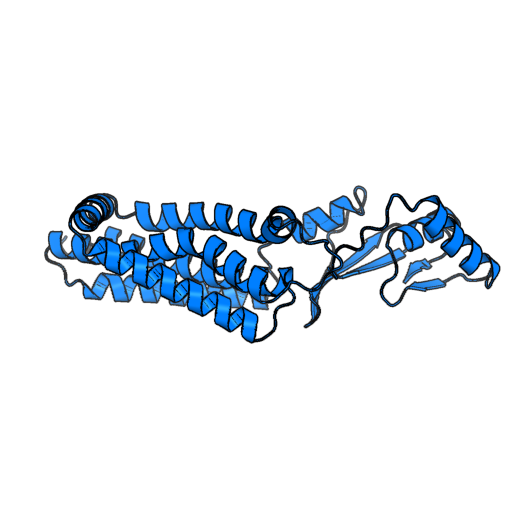023 -10.102 -19.568 1.00 72.75 195 GLY A O 1
ATOM 1476 N N . ARG A 1 196 ? 9.410 -11.497 -17.861 1.00 71.38 196 ARG A N 1
ATOM 1477 C CA . ARG A 1 196 ? 9.634 -10.441 -16.872 1.00 71.38 196 ARG A CA 1
ATOM 1478 C C . ARG A 1 196 ? 10.807 -10.798 -15.977 1.00 71.38 196 ARG A C 1
ATOM 1480 O O . ARG A 1 196 ? 10.886 -11.924 -15.490 1.00 71.38 196 ARG A O 1
ATOM 1487 N N . PHE A 1 197 ? 11.692 -9.838 -15.734 1.00 65.44 197 PHE A N 1
ATOM 1488 C CA . PHE A 1 197 ? 12.677 -9.929 -14.658 1.00 65.44 197 PHE A CA 1
ATOM 1489 C C . PHE A 1 197 ? 12.792 -8.601 -13.908 1.00 65.44 197 PHE A C 1
ATOM 1491 O O . PHE A 1 197 ? 12.461 -7.533 -14.424 1.00 65.44 197 PHE A O 1
ATOM 1498 N N . GLU A 1 198 ? 13.224 -8.683 -12.654 1.00 58.28 198 GLU A N 1
ATOM 1499 C CA . GLU A 1 198 ? 13.393 -7.530 -11.775 1.00 58.28 198 GLU A CA 1
ATOM 1500 C C . GLU A 1 198 ? 14.875 -7.300 -11.501 1.00 58.28 198 GLU A C 1
ATOM 1502 O O . GLU A 1 198 ? 15.612 -8.231 -11.178 1.00 58.28 198 GLU A O 1
ATOM 1507 N N . THR A 1 199 ? 15.301 -6.045 -11.611 1.00 56.91 199 THR A N 1
ATOM 1508 C CA . THR A 1 199 ? 16.631 -5.585 -11.203 1.00 56.91 199 THR A CA 1
ATOM 1509 C C . THR A 1 199 ? 16.493 -4.443 -10.200 1.00 56.91 199 THR A C 1
ATOM 1511 O O . THR A 1 199 ? 15.415 -3.866 -10.046 1.00 56.91 199 THR A O 1
ATOM 1514 N N . GLY A 1 200 ? 17.593 -4.055 -9.547 1.00 42.91 200 GLY A N 1
ATOM 1515 C CA . GLY A 1 200 ? 17.611 -2.857 -8.696 1.00 42.91 200 GLY A CA 1
ATOM 1516 C C . GLY A 1 200 ? 17.239 -1.558 -9.432 1.00 42.91 200 GLY A C 1
ATOM 1517 O O . GLY A 1 200 ? 16.872 -0.590 -8.778 1.00 42.91 200 GLY A O 1
ATOM 1518 N N . GLY A 1 201 ? 17.295 -1.545 -10.772 1.00 49.00 201 GLY A N 1
ATOM 1519 C CA . GLY A 1 201 ? 16.906 -0.417 -11.626 1.00 49.00 201 GLY A CA 1
ATOM 1520 C C . GLY A 1 201 ? 15.469 -0.473 -12.162 1.00 49.00 201 GLY A C 1
ATOM 1521 O O . GLY A 1 201 ? 15.082 0.414 -12.915 1.00 49.00 201 GLY A O 1
ATOM 1522 N N . GLY A 1 202 ? 14.678 -1.493 -11.807 1.00 57.22 202 GLY A N 1
ATOM 1523 C CA . GLY A 1 202 ? 13.272 -1.603 -12.206 1.00 57.22 202 GLY A CA 1
ATOM 1524 C C . GLY A 1 202 ? 12.872 -2.971 -12.763 1.00 57.22 202 GLY A C 1
ATOM 1525 O O . GLY A 1 202 ? 13.647 -3.928 -12.776 1.00 57.22 202 GLY A O 1
ATOM 1526 N N . THR A 1 203 ? 11.615 -3.059 -13.208 1.00 63.81 203 THR A N 1
ATOM 1527 C CA . THR A 1 203 ? 11.094 -4.219 -13.946 1.00 63.81 203 THR A CA 1
ATOM 1528 C C . THR A 1 203 ? 11.453 -4.059 -15.416 1.00 63.81 203 THR A C 1
ATOM 1530 O O . THR A 1 203 ? 11.142 -3.028 -16.019 1.00 63.81 203 THR A O 1
ATOM 1533 N N . THR A 1 204 ? 12.074 -5.090 -15.979 1.00 69.19 204 THR A N 1
ATOM 1534 C CA . THR A 1 204 ? 12.313 -5.200 -17.413 1.00 69.19 204 THR A CA 1
ATOM 1535 C C . THR A 1 204 ? 11.363 -6.246 -17.978 1.00 69.19 204 THR A C 1
ATOM 1537 O O . THR A 1 204 ? 11.374 -7.412 -17.570 1.00 69.19 204 THR A O 1
ATOM 1540 N N . LEU A 1 205 ? 10.511 -5.804 -18.897 1.00 75.50 205 LEU A N 1
ATOM 1541 C CA . LEU A 1 205 ? 9.687 -6.668 -19.729 1.00 75.50 205 LEU A CA 1
ATOM 1542 C C . LEU A 1 205 ? 10.514 -7.080 -20.932 1.00 75.50 205 LEU A C 1
ATOM 1544 O O . LEU A 1 205 ? 11.165 -6.237 -21.542 1.00 75.50 205 LEU A O 1
ATOM 1548 N N . TYR A 1 206 ? 10.492 -8.355 -21.282 1.00 74.56 206 TYR A N 1
ATOM 1549 C CA . TYR A 1 206 ? 11.185 -8.828 -22.465 1.00 74.56 206 TYR A CA 1
ATOM 1550 C C . TYR A 1 206 ? 10.325 -9.776 -23.280 1.00 74.56 206 TYR A C 1
ATOM 1552 O O . TYR A 1 206 ? 9.492 -10.504 -22.748 1.00 74.56 206 TYR A O 1
ATOM 1560 N N . GLY A 1 207 ? 10.526 -9.783 -24.585 1.00 76.38 207 GLY A N 1
ATOM 1561 C CA . GLY A 1 207 ? 9.751 -10.620 -25.484 1.00 76.38 207 GLY A CA 1
ATOM 1562 C C . GLY A 1 207 ? 10.110 -10.355 -26.931 1.00 76.38 207 GLY A C 1
ATOM 1563 O O . GLY A 1 207 ? 10.912 -9.474 -27.235 1.00 76.38 207 GLY A O 1
ATOM 1564 N N . THR A 1 208 ? 9.511 -11.132 -27.821 1.00 72.75 208 THR A N 1
ATOM 1565 C CA . THR A 1 208 ? 9.762 -11.046 -29.258 1.00 72.75 208 THR A CA 1
ATOM 1566 C C . THR A 1 208 ? 8.572 -10.430 -29.983 1.00 72.75 208 THR A C 1
ATOM 1568 O O . THR A 1 208 ? 7.423 -10.770 -29.695 1.00 72.75 208 THR A O 1
ATOM 1571 N N . HIS A 1 209 ? 8.846 -9.545 -30.937 1.00 72.12 209 HIS A N 1
ATOM 1572 C CA . HIS A 1 209 ? 7.882 -8.994 -31.888 1.00 72.12 209 HIS A CA 1
ATOM 1573 C C . HIS A 1 209 ? 8.571 -8.900 -33.254 1.00 72.12 209 HIS A C 1
ATOM 1575 O O . HIS A 1 209 ? 9.697 -8.423 -33.303 1.00 72.12 209 HIS A O 1
ATOM 1581 N N . GLY A 1 210 ? 7.936 -9.388 -34.328 1.00 66.19 210 GLY A N 1
ATOM 1582 C CA . GLY A 1 210 ? 8.475 -9.272 -35.695 1.00 66.19 210 GLY A CA 1
ATOM 1583 C C . GLY A 1 210 ? 9.922 -9.767 -35.849 1.00 66.19 210 GLY A C 1
ATOM 1584 O O . GLY A 1 210 ? 10.785 -9.010 -36.271 1.00 66.19 210 GLY A O 1
ATOM 1585 N N . ASP A 1 211 ? 10.212 -11.002 -35.420 1.00 69.75 211 ASP A N 1
ATOM 1586 C CA . ASP A 1 211 ? 11.558 -11.621 -35.393 1.00 69.75 211 ASP A CA 1
ATOM 1587 C C . ASP A 1 211 ? 12.638 -10.884 -34.568 1.00 69.75 211 ASP A C 1
ATOM 1589 O O . ASP A 1 211 ? 13.773 -11.352 -34.462 1.00 69.75 211 ASP A O 1
ATOM 1593 N N . SER A 1 212 ? 12.277 -9.785 -33.904 1.00 67.19 212 SER A N 1
ATOM 1594 C CA . SER A 1 212 ? 13.159 -8.968 -33.073 1.00 67.19 212 SER A CA 1
ATOM 1595 C C . SER A 1 212 ? 12.886 -9.165 -31.582 1.00 67.19 212 SER A C 1
ATOM 1597 O O . SER A 1 212 ? 11.742 -9.328 -31.147 1.00 67.19 212 SER A O 1
ATOM 1599 N N . PHE A 1 213 ? 13.947 -9.151 -30.776 1.00 74.00 213 PHE A N 1
ATOM 1600 C CA . PHE A 1 213 ? 13.877 -9.239 -29.321 1.00 74.00 213 PHE A CA 1
ATOM 1601 C C . PHE A 1 213 ? 13.902 -7.841 -28.702 1.00 74.00 213 PHE A C 1
ATOM 1603 O O . PHE A 1 213 ? 14.759 -7.018 -29.011 1.00 74.00 213 PHE A O 1
ATOM 1610 N N . TYR A 1 214 ? 12.973 -7.584 -27.785 1.00 72.81 214 TYR A N 1
ATOM 1611 C CA . TYR A 1 214 ? 12.886 -6.326 -27.053 1.00 72.81 214 TYR A CA 1
ATOM 1612 C C . TYR A 1 214 ? 13.033 -6.586 -25.562 1.00 72.81 214 TYR A C 1
ATOM 1614 O O . TYR A 1 214 ? 12.369 -7.467 -25.021 1.00 72.81 214 TYR A O 1
ATOM 1622 N N . ALA A 1 215 ? 13.843 -5.766 -24.890 1.00 71.69 215 ALA A N 1
ATOM 1623 C CA . ALA A 1 215 ? 13.921 -5.680 -23.436 1.00 71.69 215 ALA A CA 1
ATOM 1624 C C . ALA A 1 215 ? 13.590 -4.245 -22.996 1.00 71.69 215 ALA A C 1
ATOM 1626 O O . ALA A 1 215 ? 14.425 -3.343 -23.030 1.00 71.69 215 ALA A O 1
ATOM 1627 N N . LEU A 1 216 ? 12.341 -4.027 -22.598 1.00 70.38 216 LEU A N 1
ATOM 1628 C CA . LEU A 1 216 ? 11.809 -2.741 -22.172 1.00 70.38 216 LEU A CA 1
ATOM 1629 C C . LEU A 1 216 ? 11.924 -2.619 -20.661 1.00 70.38 216 LEU A C 1
ATOM 1631 O O . LEU A 1 216 ? 11.195 -3.260 -19.908 1.00 70.38 216 LEU A O 1
ATOM 1635 N N . THR A 1 217 ? 12.847 -1.780 -20.208 1.00 65.50 217 THR A N 1
ATOM 1636 C CA . THR A 1 217 ? 12.918 -1.415 -18.793 1.00 65.50 217 THR A CA 1
ATOM 1637 C C . THR A 1 217 ? 12.050 -0.194 -18.564 1.00 65.50 217 THR A C 1
ATOM 1639 O O . THR A 1 217 ? 12.150 0.776 -19.313 1.00 65.50 217 THR A O 1
ATOM 1642 N N . ALA A 1 218 ? 11.240 -0.211 -17.506 1.00 58.03 218 ALA A N 1
ATOM 1643 C CA . ALA A 1 218 ? 10.532 0.974 -17.032 1.00 58.03 218 ALA A CA 1
ATOM 1644 C C . ALA A 1 218 ? 11.503 1.966 -16.357 1.00 58.03 218 ALA A C 1
ATOM 1646 O O . ALA A 1 218 ? 11.352 2.305 -15.188 1.00 58.03 218 ALA A O 1
ATOM 1647 N N . GLY A 1 219 ? 12.542 2.390 -17.078 1.00 48.53 219 GLY A N 1
ATOM 1648 C CA . GLY A 1 219 ? 13.292 3.597 -16.757 1.00 48.53 219 GLY A CA 1
ATOM 1649 C C . GLY A 1 219 ? 12.432 4.794 -17.142 1.00 48.53 219 GLY A C 1
ATOM 1650 O O . GLY A 1 219 ? 11.698 4.717 -18.127 1.00 48.53 219 GLY A O 1
ATOM 1651 N N . GLY A 1 220 ? 12.460 5.849 -16.327 1.00 40.78 220 GLY A N 1
ATOM 1652 C CA . GLY A 1 220 ? 11.597 7.025 -16.434 1.00 40.78 220 GLY A CA 1
ATOM 1653 C C . GLY A 1 220 ? 11.195 7.419 -17.859 1.00 40.78 220 GLY A C 1
ATOM 1654 O O . GLY A 1 220 ? 12.012 7.423 -18.773 1.00 40.78 220 GLY A O 1
ATOM 1655 N N . VAL A 1 221 ? 9.912 7.766 -18.015 1.00 35.59 221 VAL A N 1
ATOM 1656 C CA . VAL A 1 221 ? 9.295 8.239 -19.262 1.00 35.59 221 VAL A CA 1
ATOM 1657 C C . VAL A 1 221 ? 10.233 9.218 -19.976 1.00 35.59 221 VAL A C 1
ATOM 1659 O O . VAL A 1 221 ? 10.332 10.387 -19.603 1.00 35.59 221 VAL A O 1
ATOM 1662 N N . SER A 1 222 ? 10.909 8.730 -21.013 1.00 34.19 222 SER A N 1
ATOM 1663 C CA . SER A 1 222 ? 11.498 9.571 -22.043 1.00 34.19 222 SER A CA 1
ATOM 1664 C C . SER A 1 222 ? 10.345 9.962 -22.962 1.00 34.19 222 SER A C 1
ATOM 1666 O O . SER A 1 222 ? 10.055 9.292 -23.948 1.00 34.19 222 SER A O 1
ATOM 1668 N N . GLU A 1 223 ? 9.617 11.015 -22.583 1.00 32.28 223 GLU A N 1
ATOM 1669 C CA . GLU A 1 223 ? 8.883 11.802 -23.568 1.00 32.28 223 GLU A CA 1
ATOM 1670 C C . GLU A 1 223 ? 9.948 12.491 -24.416 1.00 32.28 223 GLU A C 1
ATOM 1672 O O . GLU A 1 223 ? 10.446 13.562 -24.073 1.00 32.28 223 GLU A O 1
ATOM 1677 N N . LEU A 1 224 ? 10.330 11.859 -25.520 1.00 36.72 224 LEU A N 1
ATOM 1678 C CA . LEU A 1 224 ? 10.544 12.676 -26.693 1.00 36.72 224 LEU A CA 1
ATOM 1679 C C . LEU A 1 224 ? 9.170 12.882 -27.340 1.00 36.72 224 LEU A C 1
ATOM 1681 O O . LEU A 1 224 ? 8.333 11.976 -27.369 1.00 36.72 224 LEU A O 1
ATOM 1685 N N . LEU A 1 225 ? 8.940 14.131 -27.759 1.00 34.41 225 LEU A N 1
ATOM 1686 C CA . LEU A 1 225 ? 7.889 14.606 -28.673 1.00 34.41 225 LEU A CA 1
ATOM 1687 C C . LEU A 1 225 ? 7.670 13.605 -29.829 1.00 34.41 225 LEU A C 1
ATOM 1689 O O . LEU A 1 225 ? 8.488 12.708 -29.970 1.00 34.41 225 LEU A O 1
ATOM 1693 N N . PRO A 1 226 ? 6.621 13.690 -30.675 1.00 42.09 226 PRO A N 1
ATOM 1694 C CA . PRO A 1 226 ? 6.470 12.758 -31.799 1.00 42.09 226 PRO A CA 1
ATOM 1695 C C . PRO A 1 226 ? 7.722 12.791 -32.700 1.00 42.09 226 PRO A C 1
ATOM 1697 O O . PRO A 1 226 ? 7.847 13.618 -33.593 1.00 42.09 226 PRO A O 1
ATOM 1700 N N . GLU A 1 227 ? 8.671 11.898 -32.421 1.00 51.69 227 GLU A N 1
ATOM 1701 C CA . GLU A 1 227 ? 10.015 11.833 -32.991 1.00 51.69 227 GLU A CA 1
ATOM 1702 C C . GLU A 1 227 ? 10.046 10.826 -34.135 1.00 51.69 227 GLU A C 1
ATOM 1704 O O . GLU A 1 227 ? 11.046 10.151 -34.349 1.00 51.69 227 GLU A O 1
ATOM 1709 N N . GLY A 1 228 ? 8.946 10.716 -34.889 1.00 57.62 228 GLY A N 1
ATOM 1710 C CA . GLY A 1 228 ? 8.934 9.911 -36.111 1.00 57.62 228 GLY A CA 1
ATOM 1711 C C . GLY A 1 228 ? 10.137 10.267 -36.984 1.00 57.62 228 GLY A C 1
ATOM 1712 O O . GLY A 1 228 ? 10.919 9.392 -37.335 1.00 57.62 228 GLY A O 1
ATOM 1713 N N . ASP A 1 229 ? 10.369 11.563 -37.193 1.00 64.56 229 ASP A N 1
ATOM 1714 C CA . ASP A 1 229 ? 11.439 12.036 -38.071 1.00 64.56 229 ASP A CA 1
ATOM 1715 C C . ASP A 1 229 ? 12.835 11.829 -37.468 1.00 64.56 229 ASP A C 1
ATOM 1717 O O . ASP A 1 229 ? 13.725 11.318 -38.138 1.00 64.56 229 ASP A O 1
ATOM 1721 N N . ARG A 1 230 ? 13.038 12.140 -36.182 1.00 69.12 230 ARG A N 1
ATOM 1722 C CA . ARG A 1 230 ? 14.362 12.054 -35.537 1.00 69.12 230 ARG A CA 1
ATOM 1723 C C . ARG A 1 230 ? 14.793 10.613 -35.248 1.00 69.12 230 ARG A C 1
ATOM 1725 O O . ARG A 1 230 ? 15.969 10.283 -35.409 1.00 69.12 230 ARG A O 1
ATOM 1732 N N . ALA A 1 231 ? 13.861 9.741 -34.871 1.00 72.12 231 ALA A N 1
ATOM 1733 C CA . ALA A 1 231 ? 14.128 8.315 -34.712 1.00 72.12 231 ALA A CA 1
ATOM 1734 C C . ALA A 1 231 ? 14.425 7.649 -36.065 1.00 72.12 231 ALA A C 1
ATOM 1736 O O . ALA A 1 231 ? 15.333 6.819 -36.151 1.00 72.12 231 ALA A O 1
ATOM 1737 N N . VAL A 1 232 ? 13.716 8.051 -37.129 1.00 76.44 232 VAL A N 1
ATOM 1738 C CA . VAL A 1 232 ? 14.000 7.620 -38.506 1.00 76.44 232 VAL A CA 1
ATOM 1739 C C . VAL A 1 232 ? 15.353 8.149 -38.977 1.00 76.44 232 VAL A C 1
ATOM 1741 O O . VAL A 1 232 ? 16.131 7.373 -39.516 1.00 76.44 232 VAL A O 1
ATOM 1744 N N . GLU A 1 233 ? 15.698 9.412 -38.721 1.00 79.44 233 GLU A N 1
ATOM 1745 C CA . GLU A 1 233 ? 17.022 9.962 -39.039 1.00 79.44 233 GLU A CA 1
ATOM 1746 C C . GLU A 1 233 ? 18.141 9.182 -38.347 1.00 79.44 233 GLU A C 1
ATOM 1748 O O . GLU A 1 233 ? 19.116 8.803 -38.993 1.00 79.44 233 GLU A O 1
ATOM 1753 N N . GLN A 1 234 ? 18.000 8.888 -37.051 1.00 80.00 234 GLN A N 1
ATOM 1754 C CA . GLN A 1 234 ? 18.973 8.077 -36.317 1.00 80.00 234 GLN A CA 1
ATOM 1755 C C . GLN A 1 234 ? 19.083 6.660 -36.885 1.00 80.00 234 GLN A C 1
ATOM 1757 O O . GLN A 1 234 ? 20.197 6.160 -37.050 1.00 80.00 234 GLN A O 1
ATOM 1762 N N . ALA A 1 235 ? 17.954 6.028 -37.214 1.00 80.75 235 ALA A N 1
ATOM 1763 C CA . ALA A 1 235 ? 17.925 4.706 -37.831 1.00 80.75 235 ALA A CA 1
ATOM 1764 C C . ALA A 1 235 ? 18.609 4.711 -39.209 1.00 80.75 235 ALA A C 1
ATOM 1766 O O . ALA A 1 235 ? 19.481 3.882 -39.468 1.00 80.75 235 ALA A O 1
ATOM 1767 N N . VAL A 1 236 ? 18.288 5.683 -40.068 1.00 84.19 236 VAL A N 1
ATOM 1768 C CA . VAL A 1 236 ? 18.905 5.863 -41.391 1.00 84.19 236 VAL A CA 1
ATOM 1769 C C . VAL A 1 236 ? 20.402 6.115 -41.256 1.00 84.19 236 VAL A C 1
ATOM 1771 O O . VAL A 1 236 ? 21.195 5.508 -41.974 1.00 84.19 236 VAL A O 1
ATOM 1774 N N . LEU A 1 237 ? 20.817 6.965 -40.317 1.00 84.38 237 LEU A N 1
ATOM 1775 C CA . LEU A 1 237 ? 22.222 7.287 -40.104 1.00 84.38 237 LEU A CA 1
ATOM 1776 C C . LEU A 1 237 ? 22.992 6.057 -39.599 1.00 84.38 237 LEU A C 1
ATOM 1778 O O . LEU A 1 237 ? 24.061 5.758 -40.132 1.00 84.38 237 LEU A O 1
ATOM 1782 N N . ALA A 1 238 ? 22.424 5.281 -38.672 1.00 82.06 238 ALA A N 1
ATOM 1783 C CA . ALA A 1 238 ? 23.003 4.017 -38.212 1.00 82.06 238 ALA A CA 1
ATOM 1784 C C . ALA A 1 238 ? 23.126 2.976 -39.344 1.00 82.06 238 ALA A C 1
ATOM 1786 O O . ALA A 1 238 ? 24.193 2.382 -39.525 1.00 82.06 238 ALA A O 1
ATOM 1787 N N . LEU A 1 239 ? 22.081 2.804 -40.161 1.00 83.50 239 LEU A N 1
ATOM 1788 C CA . LEU A 1 239 ? 22.088 1.895 -41.313 1.00 83.50 239 LEU A CA 1
ATOM 1789 C C . LEU A 1 239 ? 23.064 2.351 -42.402 1.00 83.50 239 LEU A C 1
ATOM 1791 O O . LEU A 1 239 ? 23.732 1.520 -43.011 1.00 83.50 239 LEU A O 1
ATOM 1795 N N . SER A 1 240 ? 23.209 3.661 -42.618 1.00 87.06 240 SER A N 1
ATOM 1796 C CA . SER A 1 240 ? 24.151 4.210 -43.603 1.00 87.06 240 SER A CA 1
ATOM 1797 C C . SER A 1 240 ? 25.611 3.923 -43.242 1.00 87.06 240 SER A C 1
ATOM 1799 O O . SER A 1 240 ? 26.433 3.690 -44.126 1.00 87.06 240 SER A O 1
ATOM 1801 N N . GLN A 1 241 ? 25.932 3.875 -41.944 1.00 87.44 241 GLN A N 1
ATOM 1802 C CA . GLN A 1 241 ? 27.273 3.536 -41.467 1.00 87.44 241 GLN A CA 1
ATOM 1803 C C . GLN A 1 241 ? 27.590 2.043 -41.626 1.00 87.44 241 GLN A C 1
ATOM 1805 O O . GLN A 1 241 ? 28.758 1.671 -41.763 1.00 87.44 241 GLN A O 1
ATOM 1810 N N . ARG A 1 242 ? 26.572 1.171 -41.593 1.00 84.12 242 ARG A N 1
ATOM 1811 C CA . ARG A 1 242 ? 26.714 -0.293 -41.681 1.00 84.12 242 ARG A CA 1
ATOM 1812 C C . ARG A 1 242 ? 25.585 -0.919 -42.525 1.00 84.12 242 ARG A C 1
ATOM 1814 O O . ARG A 1 242 ? 24.760 -1.655 -41.987 1.00 84.12 242 ARG A O 1
ATOM 1821 N N . PRO A 1 243 ? 25.570 -0.715 -43.856 1.00 81.81 243 PRO A N 1
ATOM 1822 C CA . PRO A 1 243 ? 24.448 -1.128 -44.710 1.00 81.81 243 PRO A CA 1
ATOM 1823 C C . PRO A 1 243 ? 24.266 -2.651 -44.798 1.00 81.81 243 PRO A C 1
ATOM 1825 O O . PRO A 1 243 ? 23.155 -3.133 -45.001 1.00 81.81 243 PRO A O 1
ATOM 1828 N N . TYR A 1 244 ? 25.342 -3.415 -44.596 1.00 84.56 244 TYR A N 1
ATOM 1829 C CA . TYR A 1 244 ? 25.341 -4.882 -44.643 1.00 84.56 244 TYR A CA 1
ATOM 1830 C C . TYR A 1 244 ? 25.064 -5.547 -43.289 1.00 84.56 244 TYR A C 1
ATOM 1832 O O . TYR A 1 244 ? 25.265 -6.751 -43.151 1.00 84.56 244 TYR A O 1
ATOM 1840 N N . ALA A 1 245 ? 24.676 -4.781 -42.266 1.00 82.62 245 ALA A N 1
ATOM 1841 C CA . ALA A 1 245 ? 24.312 -5.366 -40.986 1.00 82.62 245 ALA A CA 1
ATOM 1842 C C . ALA A 1 245 ? 23.090 -6.285 -41.152 1.00 82.62 245 ALA A C 1
ATOM 1844 O O . ALA A 1 245 ? 22.119 -5.928 -41.824 1.00 82.62 245 ALA A O 1
ATOM 1845 N N . THR A 1 246 ? 23.168 -7.464 -40.535 1.00 82.38 246 THR A N 1
ATOM 1846 C CA . THR A 1 246 ? 22.061 -8.425 -40.409 1.00 82.38 246 THR A CA 1
ATOM 1847 C C . THR A 1 246 ? 21.494 -8.453 -38.993 1.00 82.38 246 THR A C 1
ATOM 1849 O O . THR A 1 246 ? 20.339 -8.809 -38.817 1.00 82.38 246 THR A O 1
ATOM 1852 N N . ASN A 1 247 ? 22.284 -8.020 -38.002 1.00 81.25 247 ASN A N 1
ATOM 1853 C CA . ASN A 1 247 ? 21.885 -7.928 -36.601 1.00 81.25 247 ASN A CA 1
ATOM 1854 C C . ASN A 1 247 ? 22.233 -6.539 -36.051 1.00 81.25 247 ASN A C 1
ATOM 1856 O O . ASN A 1 247 ? 23.307 -6.006 -36.356 1.00 81.25 247 ASN A O 1
ATOM 1860 N N . ALA A 1 248 ? 21.371 -5.985 -35.204 1.00 79.44 248 ALA A N 1
ATOM 1861 C CA . ALA A 1 248 ? 21.611 -4.740 -34.483 1.00 79.44 248 ALA A CA 1
ATOM 1862 C C . ALA A 1 248 ? 21.299 -4.922 -32.996 1.00 79.44 248 ALA A C 1
ATOM 1864 O O . ALA A 1 248 ? 20.247 -5.442 -32.649 1.00 79.44 248 ALA A O 1
ATOM 1865 N N . LEU A 1 249 ? 22.213 -4.475 -32.133 1.00 79.69 249 LEU A N 1
ATOM 1866 C CA . LEU A 1 249 ? 22.064 -4.535 -30.680 1.00 79.69 249 LEU A CA 1
ATOM 1867 C C . LEU A 1 249 ? 21.901 -3.120 -30.130 1.00 79.69 249 LEU A C 1
ATOM 1869 O O . LEU A 1 249 ? 22.801 -2.288 -30.279 1.00 79.69 249 LEU A O 1
ATOM 1873 N N . LEU A 1 250 ? 20.758 -2.845 -29.505 1.00 72.00 250 LEU A N 1
ATOM 1874 C CA . LEU A 1 250 ? 20.438 -1.522 -28.964 1.00 72.00 250 LEU A CA 1
ATOM 1875 C C . LEU A 1 250 ? 20.583 -1.534 -27.440 1.00 72.00 250 LEU A C 1
ATOM 1877 O O . LEU A 1 250 ? 19.688 -1.958 -26.717 1.00 72.00 250 LEU A O 1
ATOM 1881 N N . ILE A 1 251 ? 21.721 -1.046 -26.940 1.00 68.25 251 ILE A N 1
ATOM 1882 C CA . ILE A 1 251 ? 22.016 -1.002 -25.500 1.00 68.25 251 ILE A CA 1
ATOM 1883 C C . ILE A 1 251 ? 21.998 0.439 -24.988 1.00 68.25 251 ILE A C 1
ATOM 1885 O O . ILE A 1 251 ? 22.635 1.324 -25.558 1.00 68.25 251 ILE A O 1
ATOM 1889 N N . GLY A 1 252 ? 21.329 0.650 -23.851 1.00 64.94 252 GLY A N 1
ATOM 1890 C CA . GLY A 1 252 ? 21.313 1.915 -23.116 1.00 64.94 252 GLY A CA 1
ATOM 1891 C C . GLY A 1 252 ? 19.949 2.601 -23.142 1.00 64.94 252 GLY A C 1
ATOM 1892 O O . GLY A 1 252 ? 18.916 1.951 -23.258 1.00 64.94 252 GLY A O 1
ATOM 1893 N N . GLN A 1 253 ? 19.942 3.930 -23.019 1.00 61.47 253 GLN A N 1
ATOM 1894 C CA . GLN A 1 253 ? 18.735 4.765 -23.113 1.00 61.47 253 GLN A CA 1
ATOM 1895 C C . GLN A 1 253 ? 18.339 4.965 -24.588 1.00 61.47 253 GLN A C 1
ATOM 1897 O O . GLN A 1 253 ? 18.316 6.087 -25.092 1.00 61.47 253 GLN A O 1
ATOM 1902 N N . VAL A 1 254 ? 18.105 3.864 -25.306 1.00 66.50 254 VAL A N 1
ATOM 1903 C CA . VAL A 1 254 ? 17.673 3.890 -26.708 1.00 66.50 254 VAL A CA 1
ATOM 1904 C C . VAL A 1 254 ? 16.155 3.872 -26.755 1.00 66.50 254 VAL A C 1
ATOM 1906 O O . VAL A 1 254 ? 15.499 3.109 -26.049 1.00 66.50 254 VAL A O 1
ATOM 1909 N N . GLN A 1 255 ? 15.584 4.728 -27.591 1.00 68.06 255 GLN A N 1
ATOM 1910 C CA . GLN A 1 255 ? 14.142 4.831 -27.699 1.00 68.06 255 GLN A CA 1
ATOM 1911 C C . GLN A 1 255 ? 13.548 3.686 -28.504 1.00 68.06 255 GLN A C 1
ATOM 1913 O O . GLN A 1 255 ? 14.058 3.315 -29.561 1.00 68.06 255 GLN A O 1
ATOM 1918 N N . LEU A 1 256 ? 12.389 3.204 -28.054 1.00 71.12 256 LEU A N 1
ATOM 1919 C CA . LEU A 1 256 ? 11.622 2.198 -28.783 1.00 71.12 256 LEU A CA 1
ATOM 1920 C C . LEU A 1 256 ? 11.284 2.659 -30.214 1.00 71.12 256 LEU A C 1
ATOM 1922 O O . LEU A 1 256 ? 11.272 1.841 -31.129 1.00 71.12 256 LEU A O 1
ATOM 1926 N N . ALA A 1 257 ? 11.061 3.961 -30.426 1.00 72.06 257 ALA A N 1
ATOM 1927 C CA . ALA A 1 257 ? 10.800 4.526 -31.750 1.00 72.06 257 ALA A CA 1
ATOM 1928 C C . ALA A 1 257 ? 11.955 4.275 -32.737 1.00 72.06 257 ALA A C 1
ATOM 1930 O O . ALA A 1 257 ? 11.698 3.932 -33.887 1.00 72.06 257 ALA A O 1
ATOM 1931 N N . THR A 1 258 ? 13.212 4.360 -32.288 1.00 75.12 258 THR A N 1
ATOM 1932 C CA . THR A 1 258 ? 14.396 4.078 -33.118 1.00 75.12 258 THR A CA 1
ATOM 1933 C C . THR A 1 258 ? 14.463 2.601 -33.497 1.00 75.12 258 THR A C 1
ATOM 1935 O O . THR A 1 258 ? 14.760 2.272 -34.643 1.00 75.12 258 THR A O 1
ATOM 1938 N N . ALA A 1 259 ? 14.124 1.705 -32.565 1.00 75.75 259 ALA A N 1
ATOM 1939 C CA . ALA A 1 259 ? 14.062 0.273 -32.844 1.00 75.75 259 ALA A CA 1
ATOM 1940 C C . ALA A 1 259 ? 12.962 -0.059 -33.869 1.00 75.75 259 ALA A C 1
ATOM 1942 O O . ALA A 1 259 ? 13.223 -0.764 -34.838 1.00 75.75 259 ALA A O 1
ATOM 1943 N N . ARG A 1 260 ? 11.757 0.513 -33.726 1.00 75.81 260 ARG A N 1
ATOM 1944 C CA . ARG A 1 260 ? 10.674 0.320 -34.712 1.00 75.81 260 ARG A CA 1
ATOM 1945 C C . ARG A 1 260 ? 10.978 0.967 -36.063 1.00 75.81 260 ARG A C 1
ATOM 1947 O O . ARG A 1 260 ? 10.579 0.434 -37.092 1.00 75.81 260 ARG A O 1
ATOM 1954 N N . ALA A 1 261 ? 11.695 2.091 -36.080 1.00 79.69 261 ALA A N 1
ATOM 1955 C CA . ALA A 1 261 ? 12.169 2.704 -37.316 1.00 79.69 261 ALA A CA 1
ATOM 1956 C C . ALA A 1 261 ? 13.155 1.779 -38.049 1.00 79.69 261 ALA A C 1
ATOM 1958 O O . ALA A 1 261 ? 12.982 1.553 -39.245 1.00 79.69 261 ALA A O 1
ATOM 1959 N N . LEU A 1 262 ? 14.124 1.185 -37.340 1.00 81.38 262 LEU A N 1
ATOM 1960 C CA . LEU A 1 262 ? 15.056 0.200 -37.906 1.00 81.38 262 LEU A CA 1
ATOM 1961 C C . LEU A 1 262 ? 14.322 -1.021 -38.472 1.00 81.38 262 LEU A C 1
ATOM 1963 O O . LEU A 1 262 ? 14.570 -1.382 -39.619 1.00 81.38 262 LEU A O 1
ATOM 1967 N N . GLU A 1 263 ? 13.384 -1.587 -37.710 1.00 78.88 263 GLU A N 1
ATOM 1968 C CA . GLU A 1 263 ? 12.550 -2.723 -38.130 1.00 78.88 263 GLU A CA 1
ATOM 1969 C C . GLU A 1 263 ? 11.721 -2.378 -39.380 1.00 78.88 263 GLU A C 1
ATOM 1971 O O . GLU A 1 263 ? 11.682 -3.144 -40.338 1.00 78.88 263 GLU A O 1
ATOM 1976 N N . SER A 1 264 ? 11.114 -1.185 -39.430 1.00 81.88 264 SER A N 1
ATOM 1977 C CA . SER A 1 264 ? 10.327 -0.764 -40.597 1.00 81.88 264 SER A CA 1
ATOM 1978 C C . SER A 1 264 ? 11.170 -0.517 -41.855 1.00 81.88 264 SER A C 1
ATOM 1980 O O . SER A 1 264 ? 10.713 -0.801 -42.961 1.00 81.88 264 SER A O 1
ATOM 1982 N N . LEU A 1 265 ? 12.392 0.010 -41.707 1.00 82.88 265 LEU A N 1
ATOM 1983 C CA . LEU A 1 265 ? 13.298 0.311 -42.822 1.00 82.88 265 LEU A CA 1
ATOM 1984 C C . LEU A 1 265 ? 14.029 -0.935 -43.337 1.00 82.88 265 LEU A C 1
ATOM 1986 O O . LEU A 1 265 ? 14.351 -1.013 -44.524 1.00 82.88 265 LEU A O 1
ATOM 1990 N N . ARG A 1 266 ? 14.323 -1.886 -42.448 1.00 83.12 266 ARG A N 1
ATOM 1991 C CA . ARG A 1 266 ? 15.023 -3.143 -42.732 1.00 83.12 266 ARG A CA 1
ATOM 1992 C C . ARG A 1 266 ? 14.351 -4.284 -41.960 1.00 83.12 266 ARG A C 1
ATOM 1994 O O . ARG A 1 266 ? 14.855 -4.682 -40.914 1.00 83.12 266 ARG A O 1
ATOM 2001 N N . PRO A 1 267 ? 13.241 -4.840 -42.474 1.00 79.88 267 PRO A N 1
ATOM 2002 C CA . PRO A 1 267 ? 12.540 -5.948 -41.819 1.00 79.88 267 PRO A CA 1
ATOM 2003 C C . PRO A 1 267 ? 13.359 -7.249 -41.795 1.00 79.88 267 PRO A C 1
ATOM 2005 O O . PRO A 1 267 ? 13.025 -8.179 -41.076 1.00 79.88 267 PRO A O 1
ATOM 2008 N N . ASP A 1 268 ? 14.434 -7.325 -42.582 1.00 79.75 268 ASP A N 1
ATOM 2009 C CA . ASP A 1 268 ? 15.414 -8.413 -42.590 1.00 79.75 268 ASP A CA 1
ATOM 2010 C C . ASP A 1 268 ? 16.509 -8.271 -41.512 1.00 79.75 268 ASP A C 1
ATOM 2012 O O . ASP A 1 268 ? 17.345 -9.163 -41.367 1.00 79.75 268 ASP A O 1
ATOM 2016 N N . LEU A 1 269 ? 16.542 -7.150 -40.783 1.00 80.25 269 LEU A N 1
ATOM 2017 C CA . LEU A 1 269 ? 17.503 -6.881 -39.716 1.00 80.25 269 LEU A CA 1
ATOM 2018 C C . LEU A 1 269 ? 16.961 -7.394 -38.376 1.00 80.25 269 LEU A C 1
ATOM 2020 O O . LEU A 1 269 ? 15.973 -6.873 -37.865 1.00 80.25 269 LEU A O 1
ATOM 2024 N N . ALA A 1 270 ? 17.654 -8.349 -37.759 1.00 75.94 270 ALA A N 1
ATOM 2025 C CA . ALA A 1 270 ? 17.299 -8.824 -36.426 1.00 75.94 270 ALA A CA 1
ATOM 2026 C C . ALA A 1 270 ? 17.757 -7.820 -35.355 1.00 75.94 270 ALA A C 1
ATOM 2028 O O . ALA A 1 270 ? 18.958 -7.571 -35.192 1.00 75.94 270 ALA A O 1
ATOM 2029 N N . ILE A 1 271 ? 16.814 -7.246 -34.607 1.00 72.25 271 ILE A N 1
ATOM 2030 C CA . ILE A 1 271 ? 17.123 -6.366 -33.475 1.00 72.25 271 ILE A CA 1
ATOM 2031 C C . ILE A 1 271 ? 17.190 -7.219 -32.203 1.00 72.25 271 ILE A C 1
ATOM 2033 O O . ILE A 1 271 ? 16.276 -7.996 -31.925 1.00 72.25 271 ILE A O 1
ATOM 2037 N N . THR A 1 272 ? 18.295 -7.108 -31.464 1.00 61.56 272 THR A N 1
ATOM 2038 C CA . THR A 1 272 ? 18.575 -7.853 -30.220 1.00 61.56 272 THR A CA 1
ATOM 2039 C C . THR A 1 272 ? 18.892 -6.933 -29.053 1.00 61.56 272 THR A C 1
ATOM 2041 O O . THR A 1 272 ? 19.307 -5.774 -29.296 1.00 61.56 272 THR A O 1
#

Secondary structure (DSSP, 8-state):
-GGGTTHHHHHHHHHHHHHHHHHHHHHHHHHHHHHT--HHHHHHHHHHHHHHHHHHHHHHHSHHHHHHHHHHHHSTTHHHHHHHHHHHHHHHHHHHHHHHTT--TTSPPPHHHHHHHHHHHHHHHHHHHHHHHHHHHHHHHTTT--THHHHHHHHHHHHHHHHHHHHHHHTT----HHHHHHHHHH-TT--SPPEEEEETTEEEEEEEETTEEEEEE--S-----S-HHHHHHHHHHHHHH-TT-SEE---SS--HHHHHHHHHH-TTSEE-

Foldseek 3Di:
DVPCQLVVLLQLLLLLLLLVLVLLVLLLVLLCFLQVDDVLLVVLLVVLLVVLLVLLLVCCPDPVNVVVLQVCLVVLNVLSVVLNVLSVVLVVLSVCLCVVVVHDLPDRQPSVSSSVSSNVSNNVNSSSSNSNLSSSLVNQVVSVHHSVSSVVSSVNSNVVSVVVVVVCVVVVNDPDVVVQVVVCVLVVPDPDGWDWDADSQAIWTWDDDLLEIDTDGPDTDPPDDPCLPVLLVVLVVVCVVPVPAQEAEDDDPDDPSNVVSNCVVCSSRHYD

Radius of gyration: 24.63 Å; chains: 1; bounding box: 50×43×72 Å

Sequence (272 aa):
MKRFRGLGVCLAAAAFGAVTLASQTLLLRRFLWRFESTELGVAIFFSSWLLGGGLGAAVAATPPGRRLIRLLARYVWLPPLVCALLYFAHYAVIGNLRAWMGLPAYHAFPLFHLALGCLLANLPFCFAIGWGVPAFCLALENQGLPAGRAFAAEALGSALCGALVTALLAAGIAPDPRDVAEWYRFFPQTDTAPGRFETGGGTTLYGTHGDSFYALTAGGVSELLPEGDRAVEQAVLALSQRPYATNALLIGQVQLATARALESLRPDLAIT